Protein AF-A0A417VQ01-F1 (afdb_monomer_lite)

Sequence (268 aa):
MIRCNFIINFGNSILDEICASNNLNSSLMKVTIKNDKKNTLLYKWKLKRKGFLWIETSSANGYWEKDCTKAESKAIQRFCKRKGLKAIVYEKNYSRNDYYRKAFLNHNKGLFDNGRFYICVYCGKIVSRKKVTVDHLIPVDKVLQGKHKEKYRRKLKRQGISNVNQVENLVPACYSCNSKKSNHAGVWVIRGKIGRITWLWIVRWQLRLYIAITILGILVSQSWFQNIIKKLCGYGLHLYTWLGYYIPIWIQEISVKISVLQQHINLG

pLDDT: mean 78.21, std 18.56, range [26.09, 97.5]

Structure (mmCIF, N/CA/C/O backbone):
data_AF-A0A417VQ01-F1
#
_entry.id   AF-A0A417VQ01-F1
#
loop_
_atom_site.group_PDB
_atom_site.id
_atom_site.type_symbol
_atom_site.label_atom_id
_atom_site.label_alt_id
_atom_site.label_comp_id
_atom_site.label_asym_id
_atom_site.label_entity_id
_atom_site.label_seq_id
_atom_site.pdbx_PDB_ins_code
_atom_site.Cartn_x
_atom_site.Cartn_y
_atom_site.Cartn_z
_atom_site.occupancy
_atom_site.B_iso_or_equiv
_atom_site.auth_seq_id
_atom_site.auth_comp_id
_atom_site.auth_asym_id
_atom_site.auth_atom_id
_atom_site.pdbx_PDB_model_num
ATOM 1 N N . MET A 1 1 ? -76.890 -26.229 1.790 1.00 34.03 1 MET A N 1
ATOM 2 C CA . MET A 1 1 ? -75.957 -27.048 0.989 1.00 34.03 1 MET A CA 1
ATOM 3 C C . MET A 1 1 ? -74.678 -26.235 0.795 1.00 34.03 1 MET A C 1
ATOM 5 O O . MET A 1 1 ? -74.751 -25.068 0.449 1.00 34.03 1 MET A O 1
ATOM 9 N N . ILE A 1 2 ? -73.561 -26.842 1.185 1.00 32.72 2 ILE A N 1
ATOM 10 C CA . ILE A 1 2 ? -72.158 -26.394 1.287 1.00 32.72 2 ILE A CA 1
ATOM 11 C C . ILE A 1 2 ? -71.669 -25.411 0.194 1.00 32.72 2 ILE A C 1
ATOM 13 O O . ILE A 1 2 ? -71.812 -25.716 -0.986 1.00 32.72 2 ILE A O 1
ATOM 17 N N . ARG A 1 3 ? -70.942 -24.341 0.582 1.00 26.09 3 ARG A N 1
ATOM 18 C CA . ARG A 1 3 ? -69.529 -24.110 0.178 1.00 26.09 3 ARG A CA 1
ATOM 19 C C . ARG A 1 3 ? -68.839 -22.962 0.937 1.00 26.09 3 ARG A C 1
ATOM 21 O O . ARG A 1 3 ? -69.269 -21.817 0.908 1.00 26.09 3 ARG A O 1
ATOM 28 N N . CYS A 1 4 ? -67.735 -23.331 1.590 1.00 28.59 4 CYS A N 1
ATOM 29 C CA . CYS A 1 4 ? -66.675 -22.475 2.120 1.00 28.59 4 CYS A CA 1
ATOM 30 C C . CYS A 1 4 ? -65.894 -21.776 0.994 1.00 28.59 4 CYS A C 1
ATOM 32 O O . CYS A 1 4 ? -65.750 -22.352 -0.082 1.00 28.59 4 CYS A O 1
ATOM 34 N N . ASN A 1 5 ? -65.255 -20.640 1.299 1.00 28.91 5 ASN A N 1
ATOM 35 C CA . ASN A 1 5 ? -63.797 -20.551 1.172 1.00 28.91 5 ASN A CA 1
ATOM 36 C C . ASN A 1 5 ? -63.195 -19.469 2.081 1.00 28.91 5 ASN A C 1
ATOM 38 O O . ASN A 1 5 ? -63.568 -18.300 2.060 1.00 28.91 5 ASN A O 1
ATOM 42 N N . PHE A 1 6 ? -62.259 -19.948 2.893 1.00 29.70 6 PHE A N 1
ATOM 43 C CA . PHE A 1 6 ? -61.395 -19.267 3.844 1.00 29.70 6 PHE A CA 1
ATOM 44 C C . PHE A 1 6 ? -60.396 -18.354 3.110 1.00 29.70 6 PHE A C 1
ATOM 46 O O . PHE A 1 6 ? -59.659 -18.827 2.248 1.00 29.70 6 PHE A O 1
ATOM 53 N N . ILE A 1 7 ? -60.304 -17.080 3.498 1.00 31.64 7 ILE A N 1
ATOM 54 C CA . ILE A 1 7 ? -59.130 -16.239 3.223 1.00 31.64 7 ILE A CA 1
ATOM 55 C C . ILE A 1 7 ? -58.273 -16.283 4.487 1.00 31.64 7 ILE A C 1
ATOM 57 O O . ILE A 1 7 ? -58.588 -15.641 5.487 1.00 31.64 7 ILE A O 1
ATOM 61 N N . ILE A 1 8 ? -57.216 -17.096 4.469 1.00 34.12 8 ILE A N 1
ATOM 62 C CA . ILE A 1 8 ? -56.231 -17.131 5.550 1.00 34.12 8 ILE A CA 1
ATOM 63 C C . ILE A 1 8 ? -55.197 -16.038 5.270 1.00 34.12 8 ILE A C 1
ATOM 65 O O . ILE A 1 8 ? -54.441 -16.118 4.303 1.00 34.12 8 ILE A O 1
ATOM 69 N N . ASN A 1 9 ? -55.161 -15.022 6.132 1.00 34.34 9 ASN A N 1
ATOM 70 C CA . ASN A 1 9 ? -54.080 -14.042 6.214 1.00 34.34 9 ASN A CA 1
ATOM 71 C C . ASN A 1 9 ? -52.789 -14.738 6.684 1.00 34.34 9 ASN A C 1
ATOM 73 O O . ASN A 1 9 ? -52.549 -14.872 7.881 1.00 34.34 9 ASN A O 1
ATOM 77 N N . PHE A 1 10 ? -51.940 -15.158 5.748 1.00 37.59 10 PHE A N 1
ATOM 78 C CA . PHE A 1 10 ? -50.540 -15.498 6.013 1.00 37.59 10 PHE A CA 1
ATOM 79 C C . PHE A 1 10 ? -49.655 -14.476 5.307 1.00 37.59 10 PHE A C 1
ATOM 81 O O . PHE A 1 10 ? -49.381 -14.600 4.117 1.00 37.59 10 PHE A O 1
ATOM 88 N N . GLY A 1 11 ? -49.223 -13.440 6.026 1.00 39.00 11 GLY A N 1
ATOM 89 C CA . GLY A 1 11 ? -48.401 -12.415 5.388 1.00 39.00 11 GLY A CA 1
ATOM 90 C C . GLY A 1 11 ? -47.893 -11.282 6.264 1.00 39.00 11 GLY A C 1
ATOM 91 O O . GLY A 1 11 ? -47.746 -10.196 5.734 1.00 39.00 11 GLY A O 1
ATOM 92 N N . ASN A 1 12 ? -47.629 -11.492 7.561 1.00 47.78 12 ASN A N 1
ATOM 93 C CA . ASN A 1 12 ? -46.950 -10.474 8.388 1.00 47.78 12 ASN A CA 1
ATOM 94 C C . ASN A 1 12 ? -45.856 -11.013 9.332 1.00 47.78 12 ASN A C 1
ATOM 96 O O . ASN A 1 12 ? -45.122 -10.220 9.903 1.00 47.78 12 ASN A O 1
ATOM 100 N N . SER A 1 13 ? -45.635 -12.328 9.453 1.00 48.69 13 SER A N 1
ATOM 101 C CA . SER A 1 13 ? -44.588 -12.845 10.356 1.00 48.69 13 SER A CA 1
ATOM 102 C C . SER A 1 13 ? -43.160 -12.671 9.819 1.00 48.69 13 SER A C 1
ATOM 104 O O . SER A 1 13 ? -42.242 -12.417 10.590 1.00 48.69 13 SER A O 1
ATOM 106 N N . ILE A 1 14 ? -42.962 -12.748 8.497 1.00 42.97 14 ILE A N 1
ATOM 107 C CA . ILE A 1 14 ? -41.623 -12.688 7.885 1.00 42.97 14 ILE A CA 1
ATOM 108 C C . ILE A 1 14 ? -41.085 -11.251 7.843 1.00 42.97 14 ILE A C 1
ATOM 110 O O . ILE A 1 14 ? -39.895 -11.036 8.049 1.00 42.97 14 ILE A O 1
ATOM 114 N N . LEU A 1 15 ? -41.937 -10.248 7.610 1.00 38.69 15 LEU A N 1
ATOM 115 C CA . LEU A 1 15 ? -41.505 -8.845 7.604 1.00 38.69 15 LEU A CA 1
ATOM 116 C C . LEU A 1 15 ? -41.204 -8.336 9.020 1.00 38.69 15 LEU A C 1
ATOM 118 O O . LEU A 1 15 ? -40.230 -7.602 9.196 1.00 38.69 15 LEU A O 1
ATOM 122 N N . ASP A 1 16 ? -41.943 -8.805 10.028 1.00 40.44 16 ASP A N 1
ATOM 123 C CA . ASP A 1 16 ? -41.662 -8.495 11.431 1.00 40.44 16 ASP A CA 1
ATOM 124 C C . ASP A 1 16 ? -40.404 -9.226 11.941 1.00 40.44 16 ASP A C 1
ATOM 126 O O . ASP A 1 16 ? -39.589 -8.614 12.634 1.00 40.44 16 ASP A O 1
ATOM 130 N N . GLU A 1 17 ? -40.141 -10.471 11.515 1.00 38.91 17 GLU A N 1
ATOM 131 C CA . GLU A 1 17 ? -38.863 -11.160 11.778 1.00 38.91 17 GLU A CA 1
ATOM 132 C C . GLU A 1 17 ? -37.675 -10.521 11.041 1.00 38.91 17 GLU A C 1
ATOM 134 O O . GLU A 1 17 ? -36.580 -10.408 11.603 1.00 38.91 17 GLU A O 1
ATOM 139 N N . ILE A 1 18 ? -37.863 -10.031 9.811 1.00 38.91 18 ILE A N 1
ATOM 140 C CA . ILE A 1 18 ? -36.814 -9.314 9.072 1.00 38.91 18 ILE A CA 1
ATOM 141 C C . ILE A 1 18 ? -36.537 -7.950 9.727 1.00 38.91 18 ILE A C 1
ATOM 143 O O . ILE A 1 18 ? -35.370 -7.587 9.894 1.00 38.91 18 ILE A O 1
ATOM 147 N N . CYS A 1 19 ? -37.555 -7.222 10.196 1.00 35.62 19 CYS A N 1
ATOM 148 C CA . CYS A 1 19 ? -37.371 -5.975 10.947 1.00 35.62 19 CYS A CA 1
ATOM 149 C C . CYS A 1 19 ? -36.751 -6.207 12.337 1.00 35.62 19 CYS A C 1
ATOM 151 O O . CYS A 1 19 ? -35.883 -5.433 12.754 1.00 35.62 19 CYS A O 1
ATOM 153 N N . ALA A 1 20 ? -37.097 -7.300 13.023 1.00 34.44 20 ALA A N 1
ATOM 154 C CA . ALA A 1 20 ? -36.471 -7.698 14.286 1.00 34.44 20 ALA A CA 1
ATOM 155 C C . ALA A 1 20 ? -35.002 -8.135 14.106 1.00 34.44 20 ALA A C 1
ATOM 157 O O . ALA A 1 20 ? -34.138 -7.741 14.894 1.00 34.44 20 ALA A O 1
ATOM 158 N N . SER A 1 21 ? -34.676 -8.861 13.029 1.00 32.53 21 SER A N 1
ATOM 159 C CA . SER A 1 21 ? -33.294 -9.258 12.710 1.00 32.53 21 SER A CA 1
ATOM 160 C C . SER A 1 21 ? -32.415 -8.070 12.289 1.00 32.53 21 SER A C 1
ATOM 162 O O . SER A 1 21 ? -31.219 -8.037 12.593 1.00 32.53 21 SER A O 1
ATOM 164 N N . ASN A 1 22 ? -33.011 -7.037 11.683 1.00 34.75 22 ASN A N 1
ATOM 165 C CA . ASN A 1 22 ? -32.321 -5.796 11.334 1.00 34.75 22 ASN A CA 1
ATOM 166 C C . ASN A 1 22 ? -32.107 -4.860 12.539 1.00 34.75 22 ASN A C 1
ATOM 168 O O . ASN A 1 22 ? -31.154 -4.079 12.526 1.00 34.75 22 ASN A O 1
ATOM 172 N N . ASN A 1 23 ? -32.903 -4.975 13.610 1.00 35.28 23 ASN A N 1
ATOM 173 C CA . ASN A 1 23 ? -32.715 -4.208 14.854 1.00 35.28 23 ASN A CA 1
ATOM 174 C C . ASN A 1 23 ? -31.733 -4.857 15.852 1.00 35.28 23 ASN A C 1
ATOM 176 O O . ASN A 1 23 ? -31.194 -4.177 16.727 1.00 35.28 23 ASN A O 1
ATOM 180 N N . LEU A 1 24 ? -31.413 -6.145 15.688 1.00 37.44 24 LEU A N 1
ATOM 181 C CA . LEU A 1 24 ? -30.354 -6.839 16.440 1.00 37.44 24 LEU A CA 1
ATOM 182 C C . LEU A 1 24 ? -28.931 -6.501 15.953 1.00 37.44 24 LEU A C 1
ATOM 184 O O . LEU A 1 24 ? -27.950 -6.799 16.635 1.00 37.44 24 LEU A O 1
ATOM 188 N N . ASN A 1 25 ? -28.801 -5.755 14.850 1.00 39.12 25 ASN A N 1
ATOM 189 C CA . ASN A 1 25 ? -27.567 -5.074 14.441 1.00 39.12 25 ASN A CA 1
ATOM 190 C C . ASN A 1 25 ? -27.288 -3.803 15.270 1.00 39.12 25 ASN A C 1
ATOM 192 O O . ASN A 1 25 ? -26.729 -2.817 14.779 1.00 39.12 25 ASN A O 1
ATOM 196 N N . SER A 1 26 ? -27.626 -3.817 16.562 1.00 45.78 26 SER A N 1
ATOM 197 C CA . SER A 1 26 ? -27.241 -2.774 17.504 1.00 45.78 26 SER A CA 1
ATOM 198 C C . SER A 1 26 ? -25.712 -2.751 17.645 1.00 45.78 26 SER A C 1
ATOM 200 O O . SER A 1 26 ? -25.144 -3.471 18.459 1.00 45.78 26 SER A O 1
ATOM 202 N N . SER A 1 27 ? -25.035 -1.932 16.831 1.00 55.47 27 SER A N 1
ATOM 203 C CA . SER A 1 27 ? -23.625 -1.504 16.939 1.00 55.47 27 SER A CA 1
ATOM 204 C C . SER A 1 27 ? -22.707 -2.450 17.735 1.00 55.47 27 SER A C 1
ATOM 206 O O . SER A 1 27 ? -22.214 -2.104 18.814 1.00 55.47 27 SER A O 1
ATOM 208 N N . LEU A 1 28 ? -22.501 -3.670 17.225 1.00 75.06 28 LEU A N 1
ATOM 209 C CA . LEU A 1 28 ? -21.595 -4.630 17.851 1.00 75.06 28 LEU A CA 1
ATOM 210 C C . LEU A 1 28 ? -20.196 -4.001 17.870 1.00 75.06 28 LEU A C 1
ATOM 212 O O . LEU A 1 28 ? -19.681 -3.584 16.835 1.00 75.06 28 LEU A O 1
ATOM 216 N N . MET A 1 29 ? -19.607 -3.861 19.050 1.00 82.38 29 MET A N 1
ATOM 217 C CA . MET A 1 29 ? -18.263 -3.334 19.262 1.00 82.38 29 MET A CA 1
ATOM 218 C C . MET A 1 29 ? -17.287 -4.499 19.374 1.00 82.38 29 MET A C 1
ATOM 220 O O . MET A 1 29 ? -17.652 -5.604 19.762 1.00 82.38 29 MET A O 1
ATOM 224 N N . LYS A 1 30 ? -16.022 -4.229 19.101 1.00 85.94 30 LYS A N 1
ATOM 225 C CA . LYS A 1 30 ? -14.906 -5.112 19.390 1.00 85.94 30 LYS A CA 1
ATOM 226 C C . LYS A 1 30 ? -13.935 -4.374 20.302 1.00 85.94 30 LYS A C 1
ATOM 228 O O . LYS A 1 30 ? -13.613 -3.203 20.082 1.00 85.94 30 LYS A O 1
ATOM 233 N N . VAL A 1 31 ? -13.507 -5.047 21.363 1.00 89.25 31 VAL A N 1
ATOM 234 C CA . VAL A 1 31 ? -12.587 -4.500 22.358 1.00 89.25 31 VAL A CA 1
ATOM 235 C C . VAL A 1 31 ? -11.318 -5.323 22.366 1.00 89.25 31 VAL A C 1
ATOM 237 O O . VAL A 1 31 ? -11.367 -6.538 22.536 1.00 89.25 31 VAL A O 1
ATOM 240 N N . THR A 1 32 ? -10.182 -4.640 22.246 1.00 90.00 32 THR A N 1
ATOM 241 C CA . THR A 1 32 ? -8.863 -5.243 22.436 1.00 90.00 32 THR A CA 1
ATOM 242 C C . THR A 1 32 ? -8.188 -4.684 23.677 1.00 90.00 32 THR A C 1
ATOM 244 O O . THR A 1 32 ? -8.234 -3.478 23.923 1.00 90.00 32 THR A O 1
ATOM 247 N N . ILE A 1 33 ? -7.570 -5.552 24.478 1.00 89.62 33 ILE A N 1
ATOM 248 C CA . ILE A 1 33 ? -6.853 -5.175 25.700 1.00 89.62 33 ILE A CA 1
ATOM 249 C C . ILE A 1 33 ? -5.385 -5.564 25.554 1.00 89.62 33 ILE A C 1
ATOM 251 O O . ILE A 1 33 ? -5.059 -6.708 25.232 1.00 89.62 33 ILE A O 1
ATOM 255 N N . LYS A 1 34 ? -4.506 -4.595 25.809 1.00 86.06 34 LYS A N 1
ATOM 256 C CA . LYS A 1 34 ? -3.049 -4.732 25.741 1.00 86.06 34 LYS A CA 1
ATOM 257 C C . LYS A 1 34 ? -2.399 -4.308 27.054 1.00 86.06 34 LYS A C 1
ATOM 259 O O . LYS A 1 34 ? -3.018 -3.628 27.878 1.00 86.06 34 LYS A O 1
ATOM 264 N N . ASN A 1 35 ? -1.140 -4.710 27.216 1.00 82.00 35 ASN A N 1
ATOM 265 C CA . ASN A 1 35 ? -0.292 -4.251 28.311 1.00 82.00 35 ASN A CA 1
ATOM 266 C C . ASN A 1 35 ? -0.165 -2.719 28.268 1.00 82.00 35 ASN A C 1
ATOM 268 O O . ASN A 1 35 ? -0.084 -2.125 27.190 1.00 82.00 35 ASN A O 1
ATOM 272 N N . ASP A 1 36 ? -0.181 -2.103 29.446 1.00 77.56 36 ASP A N 1
ATOM 273 C CA . ASP A 1 36 ? 0.054 -0.669 29.650 1.00 77.56 36 ASP A CA 1
ATOM 274 C C . ASP A 1 36 ? 0.897 -0.502 30.920 1.00 77.56 36 ASP A C 1
ATOM 276 O O . ASP A 1 36 ? 1.952 -1.123 31.020 1.00 77.56 36 ASP A O 1
ATOM 280 N N . LYS A 1 37 ? 0.419 0.225 31.939 1.00 65.88 37 LYS A N 1
ATOM 281 C CA . LYS A 1 37 ? 1.086 0.309 33.252 1.00 65.88 37 LYS A CA 1
ATOM 282 C C . LYS A 1 37 ? 1.160 -1.035 33.988 1.00 65.88 37 LYS A C 1
ATOM 284 O O . LYS A 1 37 ? 1.980 -1.202 34.887 1.00 65.88 37 LYS A O 1
ATOM 289 N N . LYS A 1 38 ? 0.275 -1.983 33.659 1.00 75.50 38 LYS A N 1
ATOM 290 C CA . LYS A 1 38 ? 0.248 -3.343 34.218 1.00 75.50 38 LYS A CA 1
ATOM 291 C C . LYS A 1 38 ? 0.190 -4.396 33.106 1.00 75.50 38 LYS A C 1
ATOM 293 O O . LYS A 1 38 ? -0.358 -4.155 32.027 1.00 75.50 38 LYS A O 1
ATOM 298 N N . ASN A 1 39 ? 0.736 -5.581 33.393 1.00 81.06 39 ASN A N 1
ATOM 299 C CA . ASN A 1 39 ? 0.706 -6.732 32.490 1.00 81.06 39 ASN A CA 1
ATOM 300 C C . ASN A 1 39 ? -0.686 -7.394 32.502 1.00 81.06 39 ASN A C 1
ATOM 302 O O . ASN A 1 39 ? -1.231 -7.707 33.562 1.00 81.06 39 ASN A O 1
ATOM 306 N N . THR A 1 40 ? -1.260 -7.627 31.320 1.00 82.81 40 THR A N 1
ATOM 307 C CA . THR A 1 40 ? -2.569 -8.277 31.141 1.00 82.81 40 THR A CA 1
ATOM 308 C C . THR A 1 40 ? -2.599 -9.724 31.634 1.00 82.81 40 THR A C 1
ATOM 310 O O . THR A 1 40 ? -3.669 -10.199 32.019 1.00 82.81 40 THR A O 1
ATOM 313 N N . LEU A 1 41 ? -1.448 -10.406 31.704 1.00 81.75 41 LEU A N 1
ATOM 314 C CA . LEU A 1 41 ? -1.329 -11.770 32.228 1.00 81.75 41 LEU A CA 1
ATOM 315 C C . LEU A 1 41 ? -1.763 -11.876 33.696 1.00 81.75 41 LEU A C 1
ATOM 317 O O . LEU A 1 41 ? -2.380 -12.873 34.066 1.00 81.75 41 LEU A O 1
ATOM 321 N N . LEU A 1 42 ? -1.573 -10.818 34.498 1.00 85.12 42 LEU A N 1
ATOM 322 C CA . LEU A 1 42 ? -2.068 -10.747 35.884 1.00 85.12 42 LEU A CA 1
ATOM 323 C C . LEU A 1 42 ? -3.596 -10.886 35.969 1.00 85.12 42 LEU A C 1
ATOM 325 O O . LEU A 1 42 ? -4.143 -11.299 36.987 1.00 85.12 42 LEU A O 1
ATOM 329 N N . TYR A 1 43 ? -4.301 -10.543 34.889 1.00 87.56 43 TYR A N 1
ATOM 330 C CA . TYR A 1 43 ? -5.756 -10.592 34.805 1.00 87.56 43 TYR A CA 1
ATOM 331 C C . TYR A 1 43 ? -6.260 -11.705 33.876 1.00 87.56 43 TYR A C 1
ATOM 333 O O . TYR A 1 43 ? -7.459 -11.744 33.601 1.00 87.56 43 TYR A O 1
ATOM 341 N N . LYS A 1 44 ? -5.393 -12.635 33.439 1.00 88.06 44 LYS A N 1
ATOM 342 C CA . LYS A 1 44 ? -5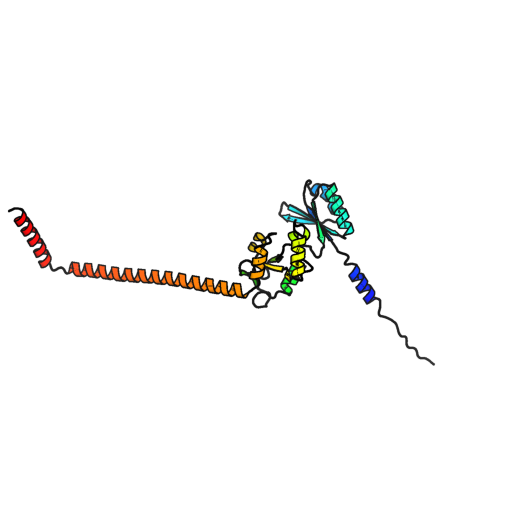.695 -13.722 32.484 1.00 88.06 44 LYS A CA 1
ATOM 343 C C . LYS A 1 44 ? -7.002 -14.449 32.804 1.00 88.06 44 LYS A C 1
ATOM 345 O O . LYS A 1 44 ? -7.906 -14.498 31.973 1.00 88.06 44 LYS A O 1
ATOM 350 N N . TRP A 1 45 ? -7.143 -14.955 34.028 1.00 89.56 45 TRP A N 1
ATOM 351 C CA . TRP A 1 45 ? -8.339 -15.691 34.456 1.00 89.56 45 TRP A CA 1
ATOM 352 C C . TRP A 1 45 ? -9.602 -14.829 34.464 1.00 89.56 45 TRP A C 1
ATOM 354 O O . TRP A 1 45 ? -10.679 -15.280 34.076 1.00 89.56 45 TRP A O 1
ATOM 364 N N . LYS A 1 46 ? -9.472 -13.558 34.853 1.00 90.62 46 LYS A N 1
ATOM 365 C CA . LYS A 1 46 ? -10.590 -12.611 34.894 1.00 90.62 46 LYS A CA 1
ATOM 366 C C . LYS A 1 46 ? -11.033 -12.191 33.494 1.00 90.62 46 LYS A C 1
ATOM 368 O O . LYS A 1 46 ? -12.224 -11.999 33.275 1.00 90.62 46 LYS A O 1
ATOM 373 N N . LEU A 1 47 ? -10.091 -12.061 32.562 1.00 91.00 47 LEU A N 1
ATOM 374 C CA . LEU A 1 47 ? -10.353 -11.759 31.158 1.00 91.00 47 LEU A CA 1
ATOM 375 C C . LEU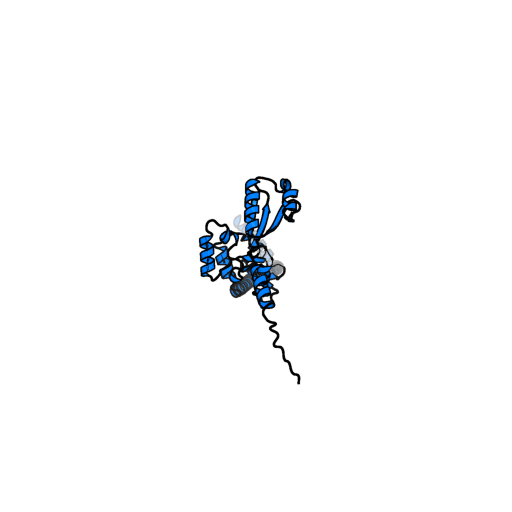 A 1 47 ? -11.018 -12.951 30.461 1.00 91.00 47 LEU A C 1
ATOM 377 O O . LEU A 1 47 ? -12.073 -12.766 29.857 1.00 91.00 47 LEU A O 1
ATOM 381 N N . LYS A 1 48 ? -10.512 -14.176 30.659 1.00 90.12 48 LYS A N 1
ATOM 382 C CA . LYS A 1 48 ? -11.161 -15.403 30.162 1.00 90.12 48 LYS A CA 1
ATOM 383 C C . LYS A 1 48 ? -12.596 -15.548 30.670 1.00 90.12 48 LYS A C 1
ATOM 385 O O . LYS A 1 48 ? -13.507 -15.731 29.874 1.00 90.12 48 LYS A O 1
ATOM 390 N N . ARG A 1 49 ? -12.830 -15.364 31.977 1.00 90.19 49 ARG A N 1
ATOM 391 C CA . ARG A 1 49 ? -14.183 -15.426 32.569 1.00 90.19 49 ARG A CA 1
ATOM 392 C C . ARG A 1 49 ? -15.126 -14.348 32.029 1.00 90.19 49 ARG A C 1
ATOM 394 O O . ARG A 1 49 ? -16.335 -14.524 32.026 1.00 90.19 49 ARG A O 1
ATOM 401 N N . LYS A 1 50 ? -14.579 -13.221 31.567 1.00 88.56 50 LYS A N 1
ATOM 402 C CA . LYS A 1 50 ? -15.332 -12.156 30.893 1.00 88.56 50 LYS A CA 1
ATOM 403 C C . LYS A 1 50 ? -15.556 -12.420 29.401 1.00 88.56 50 LYS A C 1
ATOM 405 O O . LYS A 1 50 ? -16.150 -11.567 28.745 1.00 88.56 50 LYS A O 1
ATOM 410 N N . GLY A 1 51 ? -15.114 -13.562 28.876 1.00 90.00 51 GLY A N 1
ATOM 411 C CA . GLY A 1 51 ? -15.289 -13.964 27.481 1.00 90.00 51 GLY A CA 1
ATOM 412 C C . GLY A 1 51 ? -14.248 -13.384 26.524 1.00 90.00 51 GLY A C 1
ATOM 413 O O . GLY A 1 51 ? -14.531 -13.266 25.338 1.00 90.00 51 GLY A O 1
ATOM 414 N N . PHE A 1 52 ? -13.077 -12.964 27.016 1.00 91.69 52 PHE A N 1
ATOM 415 C CA . PHE A 1 52 ? -11.980 -12.547 26.140 1.00 91.69 52 PHE A CA 1
ATOM 416 C C . PHE A 1 52 ? -11.176 -13.746 25.644 1.00 91.69 52 PHE A C 1
ATOM 418 O O . PHE A 1 52 ? -10.802 -14.625 26.425 1.00 91.69 52 PHE A O 1
ATOM 425 N N . LEU A 1 53 ? -10.833 -13.707 24.361 1.00 90.69 53 LEU A N 1
ATOM 426 C CA . LEU A 1 53 ? -9.937 -14.645 23.699 1.00 90.69 53 LEU A CA 1
ATOM 427 C C . LEU A 1 53 ? -8.528 -14.054 23.628 1.00 90.69 53 LEU A C 1
ATOM 429 O O . LEU A 1 53 ? -8.366 -12.846 23.463 1.00 90.69 53 LEU A O 1
ATOM 433 N N . TRP A 1 54 ? -7.509 -14.896 23.773 1.00 89.25 54 TRP A N 1
ATOM 434 C CA . TRP A 1 54 ? -6.115 -14.491 23.593 1.00 89.25 54 TRP A CA 1
ATOM 435 C C . TRP A 1 54 ? -5.720 -14.655 22.127 1.00 89.25 54 TRP A C 1
ATOM 437 O O . TRP A 1 54 ? -5.902 -15.732 21.566 1.00 89.25 54 TRP A O 1
ATOM 447 N N . ILE A 1 55 ? -5.184 -13.594 21.527 1.00 85.31 55 ILE A N 1
ATOM 448 C CA . ILE A 1 55 ? -4.710 -13.565 20.144 1.00 85.31 55 ILE A CA 1
ATOM 449 C C . ILE A 1 55 ? -3.200 -13.345 20.152 1.00 85.31 55 ILE A C 1
ATOM 451 O O . ILE A 1 55 ? -2.712 -12.292 20.578 1.00 85.31 55 ILE A O 1
ATOM 455 N N . GLU A 1 56 ? -2.459 -14.335 19.668 1.00 81.31 56 GLU A N 1
ATOM 456 C CA . GLU A 1 56 ? -1.005 -14.270 19.537 1.00 81.31 56 GLU A CA 1
ATOM 457 C C . GLU A 1 56 ? -0.605 -13.444 18.310 1.00 81.31 56 GLU A C 1
ATOM 459 O O . GLU A 1 56 ? -1.213 -13.523 17.244 1.00 81.31 56 GLU A O 1
ATOM 464 N N . THR A 1 57 ? 0.419 -12.609 18.474 1.00 73.88 57 THR A N 1
ATOM 465 C CA . THR A 1 57 ? 0.985 -11.770 17.401 1.00 73.88 57 THR A CA 1
ATOM 466 C C . THR A 1 57 ? 2.429 -12.130 17.067 1.00 73.88 57 THR A C 1
ATOM 468 O O . THR A 1 57 ? 2.869 -11.884 15.948 1.00 73.88 57 THR A O 1
ATOM 471 N N . SER A 1 58 ? 3.157 -12.713 18.020 1.00 69.81 58 SER A N 1
ATOM 472 C CA . SER A 1 58 ? 4.471 -13.342 17.859 1.00 69.81 58 SER A CA 1
ATOM 473 C C . SER A 1 58 ? 4.725 -14.284 19.045 1.00 69.81 58 SER A C 1
ATOM 475 O O . SER A 1 58 ? 3.949 -14.273 20.000 1.00 69.81 58 SER A O 1
ATOM 477 N N . SER A 1 59 ? 5.832 -15.037 19.027 1.00 56.53 59 SER A N 1
ATOM 478 C CA . SER A 1 59 ? 6.224 -15.978 20.097 1.00 56.53 59 SER A CA 1
ATOM 479 C C . SER A 1 59 ? 6.252 -15.376 21.510 1.00 56.53 59 SER A C 1
ATOM 481 O O . SER A 1 59 ? 6.120 -16.107 22.484 1.00 56.53 59 SER A O 1
ATOM 483 N N . ALA A 1 60 ? 6.392 -14.050 21.633 1.00 57.78 60 ALA A N 1
ATOM 484 C CA . ALA A 1 60 ? 6.477 -13.347 22.913 1.00 57.78 60 ALA A CA 1
ATOM 485 C C . ALA A 1 60 ? 5.358 -12.314 23.155 1.00 57.78 60 ALA A C 1
ATOM 487 O O . ALA A 1 60 ? 5.331 -11.693 24.215 1.00 57.78 60 ALA A O 1
ATOM 488 N N . ASN A 1 61 ? 4.442 -12.089 22.201 1.00 73.44 61 ASN A N 1
ATOM 489 C CA . ASN A 1 61 ? 3.466 -10.996 22.286 1.00 73.44 61 ASN A CA 1
ATOM 490 C C . ASN A 1 61 ? 2.065 -11.409 21.834 1.00 73.44 61 ASN A C 1
ATOM 492 O O . ASN A 1 61 ? 1.884 -12.058 20.805 1.00 73.44 61 ASN A O 1
ATOM 496 N N . GLY A 1 62 ? 1.050 -10.898 22.528 1.00 82.25 62 GLY A N 1
ATOM 497 C CA . GLY A 1 62 ? -0.350 -11.057 22.148 1.00 82.25 62 GLY A CA 1
ATOM 498 C C . GLY A 1 62 ? -1.249 -10.000 22.780 1.00 82.25 62 GLY A C 1
ATOM 499 O O . GLY A 1 62 ? -0.790 -9.078 23.460 1.00 82.25 62 GLY A O 1
ATOM 500 N N . TYR A 1 63 ? -2.545 -10.106 22.515 1.00 88.62 63 TYR A N 1
ATOM 501 C CA . TYR A 1 63 ? -3.565 -9.231 23.083 1.00 88.62 63 TYR A CA 1
ATOM 502 C C . TYR A 1 63 ? -4.868 -9.990 23.319 1.00 88.62 63 TYR A C 1
ATOM 504 O O . TYR A 1 63 ? -5.104 -11.048 22.745 1.00 88.62 63 TYR A O 1
ATOM 512 N N . TRP A 1 64 ? -5.727 -9.439 24.173 1.00 91.06 64 TRP A N 1
ATOM 513 C CA . TRP A 1 64 ? -7.043 -10.010 24.451 1.00 91.06 64 TRP A CA 1
ATOM 514 C C . TRP A 1 64 ? -8.097 -9.360 23.565 1.00 91.06 64 TRP A C 1
ATOM 516 O O . TRP A 1 64 ? -8.097 -8.136 23.461 1.00 91.06 64 TRP A O 1
ATOM 526 N N . GLU A 1 65 ? -9.006 -10.133 22.979 1.00 90.12 65 GLU A N 1
ATOM 527 C CA . GLU A 1 65 ? -10.080 -9.644 22.108 1.00 90.12 65 GLU A CA 1
ATOM 528 C C . GLU A 1 65 ? -11.455 -10.179 22.539 1.00 90.12 65 GLU A C 1
ATOM 530 O O . GLU A 1 65 ? -11.575 -11.327 22.967 1.00 90.12 65 GLU A O 1
ATOM 535 N N . LYS A 1 66 ? -12.492 -9.337 22.438 1.00 89.56 66 LYS A N 1
ATOM 536 C CA . LYS A 1 66 ? -13.897 -9.716 22.634 1.00 89.56 66 LYS A CA 1
ATOM 537 C C . LYS A 1 66 ? -14.829 -8.856 21.776 1.00 89.56 66 LYS A C 1
ATOM 539 O O . LYS A 1 66 ? -14.670 -7.634 21.738 1.00 89.56 66 LYS A O 1
ATOM 544 N N . ASP A 1 67 ? -15.838 -9.485 21.178 1.00 86.88 67 ASP A N 1
ATOM 545 C CA . ASP A 1 67 ? -17.005 -8.800 20.615 1.00 86.88 67 ASP A CA 1
ATOM 546 C C . ASP A 1 67 ? -18.046 -8.544 21.718 1.00 86.88 67 ASP A C 1
ATOM 548 O O . ASP A 1 67 ? -18.327 -9.418 22.539 1.00 86.88 67 ASP A O 1
ATOM 552 N N . CYS A 1 68 ? -18.598 -7.334 21.774 1.00 84.50 68 CYS A N 1
ATOM 553 C CA . CYS A 1 68 ? -19.495 -6.909 22.844 1.00 84.50 68 CYS A CA 1
ATOM 554 C C . CYS A 1 68 ? -20.437 -5.785 22.402 1.00 84.50 68 CYS A C 1
ATOM 556 O O . CYS A 1 68 ? -20.165 -5.068 21.443 1.00 84.50 68 CYS A O 1
ATOM 558 N N . THR A 1 69 ? -21.511 -5.535 23.144 1.00 87.25 69 THR A N 1
ATOM 559 C CA . THR A 1 69 ? -22.385 -4.381 22.871 1.00 87.25 69 THR A CA 1
ATOM 560 C C . THR A 1 69 ? -21.701 -3.050 23.218 1.00 87.25 69 THR A C 1
ATOM 562 O O . THR A 1 69 ? -20.704 -2.993 23.948 1.00 87.25 69 THR A O 1
ATOM 565 N N . LYS A 1 70 ? -22.257 -1.926 22.748 1.00 82.75 70 LYS A N 1
ATOM 566 C CA . LYS A 1 70 ? -21.783 -0.577 23.114 1.00 82.75 70 LYS A CA 1
ATOM 567 C C . LYS A 1 70 ? -21.794 -0.334 24.625 1.00 82.75 70 LYS A C 1
ATOM 569 O O . LYS A 1 70 ? -20.832 0.231 25.153 1.00 82.75 70 LYS A O 1
ATOM 574 N N . ALA A 1 71 ? -22.836 -0.777 25.327 1.00 85.25 71 ALA A N 1
ATOM 575 C CA . ALA A 1 71 ? -22.923 -0.666 26.782 1.00 85.25 71 ALA A CA 1
ATOM 576 C C . ALA A 1 71 ? -21.814 -1.472 27.478 1.00 85.25 71 ALA A C 1
ATOM 578 O O . ALA A 1 71 ? -21.091 -0.939 28.326 1.00 85.25 71 ALA A O 1
ATOM 579 N N . GLU A 1 72 ? -21.607 -2.717 27.050 1.00 88.19 72 GLU A N 1
ATOM 580 C CA . GLU A 1 72 ? -20.567 -3.585 27.596 1.00 88.19 72 GLU A CA 1
ATOM 581 C C . GLU A 1 72 ? -19.156 -3.032 27.325 1.00 88.19 72 GLU A C 1
ATOM 583 O O . GLU A 1 72 ? -18.312 -2.998 28.225 1.00 88.19 72 GLU A O 1
ATOM 588 N N . SER A 1 73 ? -18.915 -2.473 26.135 1.00 89.19 73 SER A N 1
ATOM 589 C CA . SER A 1 73 ? -17.636 -1.841 25.790 1.00 89.19 73 SER A CA 1
ATOM 590 C C . SER A 1 73 ? -17.257 -0.694 26.739 1.00 89.19 73 SER A C 1
ATOM 592 O O . SER A 1 73 ? -16.085 -0.531 27.092 1.00 89.19 73 SER A O 1
ATOM 594 N N . LYS A 1 74 ? -18.238 0.091 27.210 1.00 90.88 74 LYS A N 1
ATOM 595 C CA . LYS A 1 74 ? -18.017 1.165 28.191 1.00 90.88 74 LYS A CA 1
ATOM 596 C C . LYS A 1 74 ? -17.657 0.580 29.556 1.00 90.88 74 LYS A C 1
ATOM 598 O O . LYS A 1 74 ? -16.757 1.089 30.225 1.00 90.88 74 LYS A O 1
ATOM 603 N N . ALA A 1 75 ? -18.320 -0.503 29.965 1.00 91.12 75 ALA A N 1
ATOM 604 C CA . ALA A 1 75 ? -18.013 -1.198 31.214 1.00 91.12 75 ALA A CA 1
ATOM 605 C C . ALA A 1 75 ? -16.590 -1.787 31.205 1.00 91.12 75 ALA A C 1
ATOM 607 O O . ALA A 1 75 ? -15.845 -1.626 32.178 1.00 91.12 75 ALA A O 1
ATOM 608 N N . ILE A 1 76 ? -16.177 -2.389 30.085 1.00 91.88 76 ILE A N 1
ATOM 609 C CA . ILE A 1 76 ? -14.823 -2.918 29.885 1.00 91.88 76 ILE A CA 1
ATOM 610 C C . ILE A 1 76 ? -13.777 -1.798 29.947 1.00 91.88 76 ILE A C 1
ATOM 612 O O . ILE A 1 76 ? -12.766 -1.948 30.634 1.00 91.88 76 ILE A O 1
ATOM 616 N N . GLN A 1 77 ? -14.016 -0.655 29.298 1.00 91.69 77 GLN A N 1
ATOM 617 C CA . GLN A 1 77 ? -13.100 0.492 29.361 1.00 91.69 77 GLN A CA 1
ATOM 618 C C . GLN A 1 77 ? -12.906 0.995 30.795 1.00 91.69 77 GLN A C 1
ATOM 620 O O . GLN A 1 77 ? -11.774 1.216 31.227 1.00 91.69 77 GLN A O 1
ATOM 625 N N . ARG A 1 78 ? -13.992 1.109 31.574 1.00 92.88 78 ARG A N 1
ATOM 626 C CA . ARG A 1 78 ? -13.911 1.480 32.998 1.00 92.88 78 ARG A CA 1
ATOM 627 C C . ARG A 1 78 ? -13.130 0.452 33.814 1.00 92.88 78 ARG A C 1
ATOM 629 O O . ARG A 1 78 ? -12.385 0.826 34.716 1.00 92.88 78 ARG A O 1
ATOM 636 N N . PHE A 1 79 ? -13.301 -0.839 33.529 1.00 91.50 79 PHE A N 1
ATOM 637 C CA . PHE A 1 79 ? -12.515 -1.902 34.158 1.00 91.50 79 PHE A CA 1
ATOM 638 C C . PHE A 1 79 ? -11.022 -1.758 33.846 1.00 91.50 79 PHE A C 1
ATOM 640 O O . PHE A 1 79 ? -10.213 -1.761 34.772 1.00 91.50 79 PHE A O 1
ATOM 647 N N . CYS A 1 80 ? -10.667 -1.564 32.576 1.00 89.75 80 CYS A N 1
ATOM 648 C CA . CYS A 1 80 ? -9.277 -1.442 32.146 1.00 89.75 80 CYS A CA 1
ATOM 649 C C . CYS A 1 80 ? -8.606 -0.201 32.745 1.00 89.75 80 CYS A C 1
ATOM 651 O O . CYS A 1 80 ? -7.525 -0.321 33.315 1.00 89.75 80 CYS A O 1
ATOM 653 N N . LYS A 1 81 ? -9.293 0.952 32.755 1.00 89.50 81 LYS A N 1
ATOM 654 C CA . LYS A 1 81 ? -8.798 2.185 33.391 1.00 89.50 81 LYS A CA 1
ATOM 655 C C . LYS A 1 81 ? -8.485 1.981 34.878 1.00 89.50 81 LYS A C 1
ATOM 657 O O . LYS A 1 81 ? -7.400 2.338 35.321 1.00 89.50 81 LYS A O 1
ATOM 662 N N . ARG A 1 82 ? -9.392 1.351 35.639 1.00 88.88 82 ARG A N 1
ATOM 663 C CA . ARG A 1 82 ? -9.186 1.055 37.075 1.00 88.88 82 ARG A CA 1
ATOM 664 C C . ARG A 1 82 ? -8.039 0.083 37.344 1.00 88.88 82 ARG A C 1
ATOM 666 O O . ARG A 1 82 ? -7.517 0.057 38.450 1.00 88.88 82 ARG A O 1
ATOM 673 N N . LYS A 1 83 ? -7.696 -0.762 36.372 1.00 86.19 83 LYS A N 1
ATOM 674 C CA . LYS A 1 83 ? -6.638 -1.773 36.494 1.00 86.19 83 LYS A CA 1
ATOM 675 C C . LYS A 1 83 ? -5.339 -1.387 35.782 1.00 86.19 83 LYS A C 1
ATOM 677 O O . LYS A 1 83 ? -4.415 -2.191 35.764 1.00 86.19 83 LYS A O 1
ATOM 682 N N . GLY A 1 84 ? -5.251 -0.174 35.228 1.00 84.81 84 GLY A N 1
ATOM 683 C CA . GLY A 1 84 ? -4.064 0.290 34.505 1.00 84.81 84 GLY A CA 1
ATOM 684 C C . GLY A 1 84 ? -3.768 -0.521 33.240 1.00 84.81 84 GLY A C 1
ATOM 685 O O . GLY A 1 84 ? -2.604 -0.759 32.931 1.00 84.81 84 GLY A O 1
ATOM 686 N N . LEU A 1 85 ? -4.816 -0.990 32.553 1.00 88.19 85 LEU A N 1
ATOM 687 C CA . LEU A 1 85 ? -4.741 -1.704 31.277 1.00 88.19 85 LEU A CA 1
ATOM 688 C C . LEU A 1 85 ? -5.190 -0.791 30.133 1.00 88.19 85 LEU A C 1
ATOM 690 O O . LEU A 1 85 ? -6.110 0.017 30.298 1.00 88.19 85 LEU A O 1
ATOM 694 N N . LYS A 1 86 ? -4.622 -0.985 28.941 1.00 88.44 86 LYS A N 1
ATOM 695 C CA . LYS A 1 86 ? -5.020 -0.244 27.740 1.00 88.44 86 LYS A CA 1
ATOM 696 C C . LYS A 1 86 ? -6.095 -1.004 26.980 1.00 88.44 86 LYS A C 1
ATOM 698 O O . LYS A 1 86 ? -5.827 -2.066 26.423 1.00 88.44 86 LYS A O 1
ATOM 703 N N . ALA A 1 87 ? -7.297 -0.434 26.935 1.00 89.19 87 ALA A N 1
ATOM 704 C CA . ALA A 1 87 ? -8.400 -0.914 26.109 1.00 89.19 87 ALA A CA 1
ATOM 705 C C . ALA A 1 87 ? -8.538 -0.057 24.848 1.00 89.19 87 ALA A C 1
ATOM 707 O O . ALA A 1 87 ? -8.600 1.169 24.930 1.00 89.19 87 ALA A O 1
ATOM 708 N N . ILE A 1 88 ? -8.628 -0.705 23.693 1.00 84.31 88 ILE A N 1
ATOM 709 C CA . ILE A 1 88 ? -8.933 -0.079 22.409 1.00 84.31 88 ILE A CA 1
ATOM 710 C C . ILE A 1 88 ? -10.290 -0.618 21.972 1.00 84.31 88 ILE A C 1
ATOM 712 O O . ILE A 1 88 ? -10.467 -1.828 21.842 1.00 84.31 88 ILE A O 1
ATOM 716 N N . VAL A 1 89 ? -11.247 0.283 21.768 1.00 83.81 89 VAL A N 1
ATOM 717 C CA . VAL A 1 89 ? -12.619 -0.057 21.385 1.00 83.81 89 VAL A CA 1
ATOM 718 C C . VAL A 1 89 ? -12.899 0.495 20.001 1.00 83.81 89 VAL A C 1
ATOM 720 O O . VAL A 1 89 ? -12.629 1.664 19.727 1.00 83.81 89 VAL A O 1
ATOM 723 N N . TYR A 1 90 ? -13.458 -0.342 19.143 1.00 74.12 90 TYR A N 1
ATOM 724 C CA . TYR A 1 90 ? -13.899 0.032 17.810 1.00 74.12 90 TYR A CA 1
ATOM 725 C C . TYR A 1 90 ? -15.206 -0.686 17.500 1.00 74.12 90 TYR A C 1
ATOM 727 O O . TYR A 1 90 ? -15.486 -1.754 18.029 1.00 74.12 90 TYR A O 1
ATOM 735 N N . GLU A 1 91 ? -16.039 -0.090 16.662 1.00 69.12 91 GLU A N 1
ATOM 736 C CA . GLU A 1 91 ? -17.206 -0.777 16.110 1.00 69.12 91 GLU A CA 1
ATOM 737 C C . GLU A 1 91 ? -16.729 -1.998 15.296 1.00 69.12 91 GLU A C 1
ATOM 739 O O . GLU A 1 91 ? -15.698 -1.932 14.627 1.00 69.12 91 GLU A O 1
ATOM 744 N N . LYS A 1 92 ? -17.434 -3.133 15.338 1.00 61.72 92 LYS A N 1
ATOM 745 C CA . LYS A 1 92 ? -17.043 -4.372 14.638 1.00 61.72 92 LYS A CA 1
ATOM 746 C C . LYS A 1 92 ? -16.966 -4.163 13.126 1.00 61.72 92 LYS A C 1
ATOM 748 O O . LYS A 1 92 ? -16.062 -4.695 12.485 1.00 61.72 92 LYS A O 1
ATOM 753 N N . ASN A 1 93 ? -17.802 -3.281 12.583 1.00 54.09 93 ASN A N 1
ATOM 754 C CA . ASN A 1 93 ? -17.744 -2.831 11.184 1.00 54.09 93 ASN A CA 1
ATOM 755 C C . ASN A 1 93 ? -16.468 -2.021 10.859 1.00 54.09 93 ASN A C 1
ATOM 757 O O . ASN A 1 93 ? -16.153 -1.775 9.696 1.00 54.09 93 ASN A O 1
ATOM 761 N N . TYR A 1 94 ? -15.728 -1.614 11.891 1.00 49.81 94 TYR A N 1
ATOM 762 C CA . TYR A 1 94 ? -14.441 -0.922 11.845 1.00 49.81 94 TYR A CA 1
ATOM 763 C C . TYR A 1 94 ? -13.293 -1.770 12.403 1.00 49.81 94 TYR A C 1
ATOM 765 O O . TYR A 1 94 ? -12.159 -1.295 12.490 1.00 49.81 94 TYR A O 1
ATOM 773 N N . SER A 1 95 ? -13.561 -3.033 12.754 1.00 42.22 95 SER A N 1
ATOM 774 C CA . SER A 1 95 ? -12.505 -4.000 13.019 1.00 42.22 95 SER A CA 1
ATOM 775 C C . SER A 1 95 ? -11.676 -4.227 11.761 1.00 42.22 95 SER A C 1
ATOM 777 O O . SER A 1 95 ? -12.178 -4.085 10.646 1.00 42.22 95 SER A O 1
ATOM 779 N N . ARG A 1 96 ? -10.393 -4.564 11.939 1.00 46.09 96 ARG A N 1
ATOM 780 C CA . ARG A 1 96 ? -9.457 -4.979 10.882 1.00 46.09 96 ARG A CA 1
ATOM 781 C C . ARG A 1 96 ? -9.904 -6.336 10.296 1.00 46.09 96 ARG A C 1
ATOM 783 O O . ARG A 1 96 ? -9.193 -7.322 10.404 1.00 46.09 96 ARG A O 1
ATOM 790 N N . ASN A 1 97 ? -11.121 -6.392 9.766 1.00 50.19 97 ASN A N 1
ATOM 791 C CA . ASN A 1 97 ? -11.770 -7.560 9.194 1.00 50.19 97 ASN A CA 1
ATOM 792 C C . ASN A 1 97 ? -11.732 -7.445 7.674 1.00 50.19 97 ASN A C 1
ATOM 794 O O . ASN A 1 97 ? -11.935 -6.364 7.118 1.00 50.19 97 ASN A O 1
ATOM 798 N N . ASP A 1 98 ? -11.547 -8.581 7.012 1.00 56.84 98 ASP A N 1
ATOM 799 C CA . ASP A 1 98 ? -11.467 -8.742 5.558 1.00 56.84 98 ASP A CA 1
ATOM 800 C C . ASP A 1 98 ? -12.649 -8.166 4.766 1.00 56.84 98 ASP A C 1
ATOM 802 O O . ASP A 1 98 ? -12.592 -8.131 3.542 1.00 56.84 98 ASP A O 1
ATOM 806 N N . TYR A 1 99 ? -13.708 -7.680 5.416 1.00 68.88 99 TYR A N 1
ATOM 807 C CA . TYR A 1 99 ? -14.878 -7.117 4.752 1.00 68.88 99 TYR A CA 1
ATOM 808 C C . TYR A 1 99 ? -14.535 -5.926 3.850 1.00 68.88 99 TYR A C 1
ATOM 810 O O . TYR A 1 99 ? -14.866 -5.948 2.668 1.00 68.88 99 TYR A O 1
ATOM 818 N N . TYR A 1 100 ? -13.813 -4.919 4.357 1.00 75.06 100 TYR A N 1
ATOM 819 C CA . TYR A 1 100 ? -13.457 -3.745 3.547 1.00 75.06 100 TYR A CA 1
ATOM 820 C C . TYR A 1 100 ? -12.488 -4.122 2.417 1.00 75.06 100 TYR A C 1
ATOM 822 O O . TYR A 1 100 ? -12.586 -3.613 1.302 1.00 75.06 100 TYR A O 1
ATOM 830 N N . ARG A 1 101 ? -11.580 -5.071 2.684 1.00 82.94 101 ARG A N 1
ATOM 831 C CA . ARG A 1 101 ? -10.656 -5.622 1.690 1.00 82.94 101 ARG A CA 1
ATOM 832 C C . ARG A 1 101 ? -11.420 -6.364 0.596 1.00 82.94 101 ARG A C 1
ATOM 834 O O . ARG A 1 101 ? -11.159 -6.131 -0.577 1.00 82.94 101 ARG A O 1
ATOM 841 N N . LYS A 1 102 ? -12.360 -7.234 0.963 1.00 82.06 102 LYS A N 1
ATOM 842 C CA . LYS A 1 102 ? -13.202 -8.003 0.041 1.00 82.06 102 LYS A CA 1
ATOM 843 C C . LYS A 1 102 ? -14.093 -7.073 -0.778 1.00 82.06 102 LYS A C 1
ATOM 845 O O . LYS A 1 102 ? -14.112 -7.200 -1.995 1.00 82.06 102 LYS A O 1
ATOM 850 N N . ALA A 1 103 ? -14.742 -6.096 -0.142 1.00 84.94 103 ALA A N 1
ATOM 851 C CA . ALA A 1 103 ? -15.541 -5.075 -0.816 1.00 84.94 103 ALA A CA 1
ATOM 852 C C . ALA A 1 103 ? -14.703 -4.295 -1.838 1.00 84.94 103 ALA A C 1
ATOM 854 O O . ALA A 1 103 ? -15.078 -4.204 -3.006 1.00 84.94 103 ALA A O 1
ATOM 855 N N . PHE A 1 104 ? -13.515 -3.828 -1.437 1.00 90.50 104 PHE A N 1
ATOM 856 C CA . PHE A 1 104 ? -12.591 -3.152 -2.342 1.00 90.50 104 PHE A CA 1
ATOM 857 C C . PHE A 1 104 ? -12.164 -4.046 -3.509 1.00 90.50 104 PHE A C 1
ATOM 859 O O . PHE A 1 104 ? -12.219 -3.616 -4.651 1.00 90.50 104 PHE A O 1
ATOM 866 N N . LEU A 1 105 ? -11.755 -5.289 -3.248 1.00 88.38 105 LEU A N 1
ATOM 867 C CA . LEU A 1 105 ? -11.274 -6.211 -4.280 1.00 88.38 105 LEU A CA 1
ATOM 868 C C . LEU A 1 105 ? -12.385 -6.764 -5.191 1.00 88.38 105 LEU A C 1
ATOM 870 O O . LEU A 1 105 ? -12.070 -7.343 -6.232 1.00 88.38 105 LEU A O 1
ATOM 874 N N . ASN A 1 106 ? -13.653 -6.644 -4.792 1.00 87.12 106 ASN A N 1
ATOM 875 C CA . ASN A 1 106 ? -14.815 -6.975 -5.619 1.00 87.12 106 ASN A CA 1
ATOM 876 C C . ASN A 1 106 ? -15.216 -5.796 -6.514 1.00 87.12 106 ASN A C 1
ATOM 878 O O . ASN A 1 106 ? -15.566 -6.003 -7.676 1.00 87.12 106 ASN A O 1
ATOM 882 N N . HIS A 1 107 ? -15.133 -4.575 -5.979 1.00 89.56 107 HIS A N 1
ATOM 883 C CA . HIS A 1 107 ? -15.418 -3.340 -6.705 1.00 89.56 107 HIS A CA 1
ATOM 884 C C . HIS A 1 107 ? -14.286 -2.967 -7.678 1.00 89.56 107 HIS A C 1
ATOM 886 O O . HIS A 1 107 ? -14.530 -2.616 -8.827 1.00 89.56 107 HIS A O 1
ATOM 892 N N . ASN A 1 108 ? -13.031 -3.079 -7.242 1.00 89.69 108 ASN A N 1
ATOM 893 C CA . ASN A 1 108 ? -11.856 -2.732 -8.030 1.00 89.69 108 ASN A CA 1
ATOM 894 C C . ASN A 1 108 ? -11.370 -3.941 -8.847 1.00 89.69 108 ASN A C 1
ATOM 896 O O . ASN A 1 108 ? -10.804 -4.897 -8.301 1.00 89.69 108 ASN A O 1
ATOM 900 N N . LYS A 1 109 ? -11.558 -3.865 -10.169 1.00 88.50 109 LYS A N 1
ATOM 901 C CA . LYS A 1 109 ? -11.157 -4.899 -11.134 1.00 88.50 109 LYS A CA 1
ATOM 902 C C . LYS A 1 109 ? -9.650 -4.934 -11.421 1.00 88.50 109 LYS A C 1
ATOM 904 O O . LYS A 1 109 ? -9.182 -5.850 -12.088 1.00 88.50 109 LYS A O 1
ATOM 909 N N . GLY A 1 110 ? -8.871 -4.025 -10.836 1.00 87.88 110 GLY A N 1
ATOM 910 C CA . GLY A 1 110 ? -7.418 -4.023 -10.948 1.00 87.88 110 GLY A CA 1
ATOM 911 C C . GLY A 1 110 ? -6.927 -3.685 -12.356 1.00 87.88 110 GLY A C 1
ATOM 912 O O . GLY A 1 110 ? -7.561 -2.942 -13.094 1.00 87.88 110 GLY A O 1
ATOM 913 N N . LEU A 1 111 ? -5.751 -4.195 -12.702 1.00 86.56 111 LEU A N 1
ATOM 914 C CA . LEU A 1 111 ? -5.149 -4.050 -14.022 1.00 86.56 111 LEU A CA 1
ATOM 915 C C . LEU A 1 111 ? -5.742 -5.100 -14.976 1.00 86.56 111 LEU A C 1
ATOM 917 O O . LEU A 1 111 ? -5.838 -6.269 -14.599 1.00 86.56 111 LEU A O 1
ATOM 921 N N . PHE A 1 112 ? -6.084 -4.692 -16.203 1.00 85.75 112 PHE A N 1
ATOM 922 C CA . PHE A 1 112 ? -6.728 -5.534 -17.230 1.00 85.75 112 PHE A CA 1
ATOM 923 C C . PHE A 1 112 ? -8.128 -6.050 -16.855 1.00 85.75 112 PHE A C 1
ATOM 925 O O . PHE A 1 112 ? -8.547 -7.095 -17.344 1.00 85.75 112 PHE A O 1
ATOM 932 N N . ASP A 1 113 ? -8.806 -5.376 -15.924 1.00 84.31 113 ASP A N 1
ATOM 933 C CA . ASP A 1 113 ? -10.188 -5.640 -15.503 1.00 84.31 113 ASP A CA 1
ATOM 934 C C . ASP A 1 113 ? -10.523 -7.085 -15.071 1.00 84.31 113 ASP A C 1
ATOM 936 O O . ASP A 1 113 ? -11.685 -7.474 -14.962 1.00 84.31 113 ASP A O 1
ATOM 940 N N . ASN A 1 114 ? -9.508 -7.887 -14.737 1.00 85.38 114 ASN A N 1
ATOM 941 C CA . ASN A 1 114 ? -9.654 -9.309 -14.405 1.00 85.38 114 ASN A CA 1
ATOM 942 C C . ASN A 1 114 ? -9.477 -9.627 -12.908 1.00 85.38 114 ASN A C 1
ATOM 944 O O . ASN A 1 114 ? -9.553 -10.786 -12.498 1.00 85.38 114 ASN A O 1
ATOM 948 N N . GLY A 1 115 ? -9.192 -8.620 -12.079 1.00 86.69 115 GLY A N 1
ATOM 949 C CA . GLY A 1 115 ? -9.039 -8.738 -10.627 1.00 86.69 115 GLY A CA 1
ATOM 950 C C . GLY A 1 115 ? -7.813 -9.528 -10.157 1.00 86.69 115 GLY A C 1
ATOM 951 O O . GLY A 1 115 ? -7.700 -9.807 -8.958 1.00 86.69 115 GLY A O 1
ATOM 952 N N . ARG A 1 116 ? -6.896 -9.913 -11.059 1.00 89.69 116 ARG A N 1
ATOM 953 C CA . ARG A 1 116 ? -5.713 -10.735 -10.737 1.00 89.69 116 ARG A CA 1
ATOM 954 C C . ARG A 1 116 ? -4.524 -9.894 -10.298 1.00 89.69 116 ARG A C 1
ATOM 956 O O . ARG A 1 116 ? -3.791 -10.295 -9.388 1.00 89.69 116 ARG A O 1
ATOM 963 N N . PHE A 1 117 ? -4.346 -8.736 -10.922 1.00 93.56 117 PHE A N 1
ATOM 964 C CA . PHE A 1 117 ? -3.218 -7.841 -10.695 1.00 93.56 117 PHE A CA 1
ATOM 965 C C . PHE A 1 117 ? -3.696 -6.439 -10.359 1.00 93.56 117 PHE A C 1
ATOM 967 O O . PHE A 1 117 ? -4.732 -5.989 -10.826 1.00 93.56 117 PHE A O 1
ATOM 974 N N . TYR A 1 118 ? -2.919 -5.742 -9.544 1.00 94.94 118 TYR A N 1
ATOM 975 C CA . TYR A 1 118 ? -3.193 -4.384 -9.106 1.00 94.94 118 TYR A CA 1
ATOM 976 C C . TYR A 1 118 ? -1.913 -3.567 -9.194 1.00 94.94 118 TYR A C 1
ATOM 978 O O . TYR A 1 118 ? -0.825 -4.072 -8.911 1.00 94.94 118 TYR A O 1
ATOM 986 N N . ILE A 1 119 ? -2.037 -2.291 -9.538 1.00 95.31 119 ILE A N 1
ATOM 987 C CA . ILE A 1 119 ? -0.917 -1.356 -9.497 1.00 95.31 119 ILE A CA 1
ATOM 988 C C . ILE A 1 119 ? -0.909 -0.676 -8.134 1.00 95.31 119 ILE A C 1
ATOM 990 O O . ILE A 1 119 ? -1.903 -0.094 -7.708 1.00 95.31 119 ILE A O 1
ATOM 994 N N . CYS A 1 120 ? 0.219 -0.741 -7.433 1.00 96.31 120 CYS A N 1
ATOM 995 C CA . CYS A 1 120 ? 0.411 0.010 -6.201 1.00 96.31 120 CYS A CA 1
ATOM 996 C C . CYS A 1 120 ? 0.340 1.515 -6.492 1.00 96.31 120 CYS A C 1
ATOM 998 O O . CYS A 1 120 ? 1.234 2.051 -7.148 1.00 96.31 120 CYS A O 1
ATOM 1000 N N . VAL A 1 121 ? -0.637 2.219 -5.914 1.00 96.44 121 VAL A N 1
ATOM 1001 C CA . VAL A 1 121 ? -0.826 3.669 -6.135 1.00 96.44 121 VAL A CA 1
ATOM 1002 C C . VAL A 1 121 ? 0.327 4.526 -5.609 1.00 96.44 121 VAL A C 1
ATOM 1004 O O . VAL A 1 121 ? 0.397 5.720 -5.870 1.00 96.44 121 VAL A O 1
ATOM 1007 N N . TYR A 1 122 ? 1.241 3.953 -4.828 1.00 96.31 122 TYR A N 1
ATOM 1008 C CA . TYR A 1 122 ? 2.359 4.698 -4.257 1.00 96.31 122 TYR A CA 1
ATOM 1009 C C . TYR A 1 122 ? 3.652 4.555 -5.048 1.00 96.31 122 TYR A C 1
ATOM 1011 O O . TYR A 1 122 ? 4.481 5.458 -5.000 1.00 96.31 122 TYR A O 1
ATOM 1019 N N . CYS A 1 123 ? 3.881 3.452 -5.753 1.00 95.12 123 CYS A N 1
ATOM 1020 C CA . CYS A 1 123 ? 5.153 3.229 -6.452 1.00 95.12 123 CYS A CA 1
ATOM 1021 C C . CYS A 1 123 ? 5.005 2.714 -7.879 1.00 95.12 123 CYS A C 1
ATOM 1023 O O . CYS A 1 123 ? 6.006 2.606 -8.588 1.00 95.12 123 CYS A O 1
ATOM 1025 N N . GLY A 1 124 ? 3.782 2.388 -8.284 1.00 94.81 124 GLY A N 1
ATOM 1026 C CA . GLY A 1 124 ? 3.492 1.798 -9.572 1.00 94.81 124 GLY A CA 1
ATOM 1027 C C . GLY A 1 124 ? 3.826 0.320 -9.654 1.00 94.81 124 GLY A C 1
ATOM 1028 O O . GLY A 1 124 ? 3.688 -0.235 -10.717 1.00 94.81 124 GLY A O 1
ATOM 1029 N N . LYS A 1 125 ? 4.284 -0.367 -8.601 1.00 95.12 125 LYS A N 1
ATOM 1030 C CA . LYS A 1 125 ? 4.597 -1.806 -8.705 1.00 95.12 125 LYS A CA 1
ATOM 1031 C C . LYS A 1 125 ? 3.333 -2.618 -9.018 1.00 95.12 125 LYS A C 1
ATOM 1033 O O . LYS A 1 125 ? 2.331 -2.441 -8.326 1.00 95.12 125 LYS A O 1
ATOM 1038 N N . ILE A 1 126 ? 3.408 -3.542 -9.978 1.00 95.69 126 ILE A N 1
ATOM 1039 C CA . ILE A 1 126 ? 2.363 -4.549 -10.213 1.00 95.69 126 ILE A CA 1
ATOM 1040 C C . ILE A 1 126 ? 2.425 -5.591 -9.093 1.00 95.69 126 ILE A C 1
ATOM 1042 O O . ILE A 1 126 ? 3.486 -6.133 -8.776 1.00 95.69 126 ILE A O 1
ATOM 1046 N N . VAL A 1 127 ? 1.286 -5.854 -8.462 1.00 95.19 127 VAL A N 1
ATOM 1047 C CA . VAL A 1 127 ? 1.149 -6.781 -7.338 1.00 95.19 127 VAL A CA 1
ATOM 1048 C C . VAL A 1 127 ? -0.037 -7.702 -7.595 1.00 95.19 127 VAL A C 1
ATOM 1050 O O . VAL A 1 127 ? -1.106 -7.249 -7.993 1.00 95.19 127 VAL A O 1
ATOM 1053 N N . SER A 1 128 ? 0.126 -9.002 -7.356 1.00 92.50 128 SER A N 1
ATOM 1054 C CA . SER A 1 128 ? -0.979 -9.956 -7.476 1.00 92.50 128 SER A CA 1
ATOM 1055 C C . SER A 1 128 ? -2.018 -9.768 -6.366 1.00 92.50 128 SER A C 1
ATOM 1057 O O . SER A 1 128 ? -1.690 -9.323 -5.264 1.00 92.50 128 SER A O 1
ATOM 1059 N N . ARG A 1 129 ? -3.264 -10.187 -6.612 1.00 88.19 129 ARG A N 1
ATOM 1060 C CA . ARG A 1 129 ? -4.380 -10.146 -5.645 1.00 88.19 129 ARG A CA 1
ATOM 1061 C C . ARG A 1 129 ? -4.026 -10.749 -4.279 1.00 88.19 129 ARG A C 1
ATOM 1063 O O . ARG A 1 129 ? -4.444 -10.235 -3.245 1.00 88.19 129 ARG A O 1
ATOM 1070 N N . LYS A 1 130 ? -3.222 -11.819 -4.259 1.00 84.06 130 LYS A N 1
ATOM 1071 C CA . LYS A 1 130 ? -2.767 -12.473 -3.018 1.00 84.06 130 LYS A CA 1
ATOM 1072 C C . LYS A 1 130 ? -1.795 -11.600 -2.211 1.00 84.06 130 LYS A C 1
ATOM 1074 O O . LYS A 1 130 ? -1.805 -11.655 -0.990 1.00 84.06 130 LYS A O 1
ATOM 1079 N N . LYS A 1 131 ? -0.966 -10.793 -2.883 1.00 86.88 131 LYS A N 1
ATOM 1080 C CA . LYS A 1 131 ? 0.110 -9.994 -2.267 1.00 86.88 131 LYS A CA 1
ATOM 1081 C C . LYS A 1 131 ? -0.244 -8.513 -2.088 1.00 86.88 131 LYS A C 1
ATOM 1083 O O . LYS A 1 131 ? 0.462 -7.802 -1.376 1.00 86.88 131 LYS A O 1
ATOM 1088 N N . VAL A 1 132 ? -1.292 -8.021 -2.753 1.00 92.25 132 VAL A N 1
ATOM 1089 C CA . VAL A 1 132 ? -1.707 -6.616 -2.661 1.00 92.25 132 VAL A CA 1
ATOM 1090 C C . VAL A 1 132 ? -2.296 -6.348 -1.283 1.00 92.25 132 VAL A C 1
ATOM 1092 O O . VAL A 1 132 ? -3.115 -7.119 -0.787 1.00 92.25 132 VAL A O 1
ATOM 1095 N N . THR A 1 133 ? -1.906 -5.247 -0.656 1.00 92.69 133 THR A N 1
ATOM 1096 C CA . THR A 1 133 ? -2.528 -4.742 0.571 1.00 92.69 133 THR A CA 1
ATOM 1097 C C . THR A 1 133 ? -3.581 -3.701 0.208 1.00 92.69 133 THR A C 1
ATOM 1099 O O . THR A 1 133 ? -3.372 -2.926 -0.724 1.00 92.69 133 THR A O 1
ATOM 1102 N N . VAL A 1 134 ? -4.697 -3.678 0.938 1.00 92.06 134 VAL A N 1
ATOM 1103 C CA . VAL A 1 134 ? -5.712 -2.624 0.805 1.00 92.06 134 VAL A CA 1
ATOM 1104 C C . VAL A 1 134 ? -5.458 -1.616 1.912 1.00 92.06 134 VAL A C 1
ATOM 1106 O O . VAL A 1 134 ? -5.560 -1.962 3.089 1.00 92.06 134 VAL A O 1
ATOM 1109 N N . ASP A 1 135 ? -5.073 -0.410 1.517 1.00 92.94 135 ASP A N 1
ATOM 1110 C CA . ASP A 1 135 ? -4.695 0.671 2.420 1.00 92.94 135 ASP A CA 1
ATOM 1111 C C . ASP A 1 135 ? -5.749 1.783 2.409 1.00 92.94 135 ASP A C 1
ATOM 1113 O O . ASP A 1 135 ? -6.395 2.042 1.392 1.00 92.94 135 ASP A O 1
ATOM 1117 N N . HIS A 1 136 ? -5.908 2.453 3.546 1.00 92.25 136 HIS A N 1
ATOM 1118 C CA . HIS A 1 136 ? -6.769 3.618 3.691 1.00 92.25 136 HIS A CA 1
ATOM 1119 C C . HIS A 1 136 ? -5.995 4.868 3.291 1.00 92.25 136 HIS A C 1
ATOM 1121 O O . HIS A 1 136 ? -5.056 5.286 3.977 1.00 92.25 136 HIS A O 1
ATOM 1127 N N . LEU A 1 137 ? -6.419 5.507 2.204 1.00 92.75 137 LEU A N 1
ATOM 1128 C CA . LEU A 1 137 ? -5.810 6.722 1.682 1.00 92.75 137 LEU A CA 1
ATOM 1129 C C . LEU A 1 137 ? -5.728 7.804 2.768 1.00 92.75 137 LEU A C 1
ATOM 1131 O O . LEU A 1 137 ? -4.656 8.370 2.980 1.00 92.75 137 LEU A O 1
ATOM 1135 N N . ILE A 1 138 ? -6.828 8.047 3.489 1.00 92.00 138 ILE A N 1
ATOM 1136 C CA . ILE A 1 138 ? -6.833 8.772 4.765 1.00 92.00 138 ILE A CA 1
ATOM 1137 C C . ILE A 1 138 ? -6.847 7.742 5.910 1.00 92.00 138 ILE A C 1
ATOM 1139 O O . ILE A 1 138 ? -7.843 7.027 6.045 1.00 92.00 138 ILE A O 1
ATOM 1143 N N . PRO A 1 139 ? -5.796 7.677 6.756 1.00 89.69 139 PRO A N 1
ATOM 1144 C CA . PRO A 1 139 ? -5.689 6.672 7.815 1.00 89.69 139 PRO A CA 1
ATOM 1145 C C . PRO A 1 139 ? -6.808 6.753 8.862 1.00 89.69 139 PRO A C 1
ATOM 1147 O O . PRO A 1 139 ? -7.135 7.840 9.347 1.00 89.69 139 PRO A O 1
ATOM 1150 N N . VAL A 1 140 ? -7.312 5.589 9.282 1.00 87.44 140 VAL A N 1
ATOM 1151 C CA . VAL A 1 140 ? -8.382 5.440 10.288 1.00 87.44 140 VAL A CA 1
ATOM 1152 C C . VAL A 1 140 ? -8.042 6.156 11.600 1.00 87.44 140 VAL A C 1
ATOM 1154 O O . VAL A 1 140 ? -8.844 6.949 12.097 1.00 87.44 140 VAL A O 1
ATOM 1157 N N . ASP A 1 141 ? -6.824 5.979 12.117 1.00 84.75 141 ASP A N 1
ATOM 1158 C CA . ASP A 1 141 ? -6.392 6.587 13.384 1.00 84.75 141 ASP A CA 1
ATOM 1159 C C . ASP A 1 141 ? -6.483 8.117 13.363 1.00 84.75 141 ASP A C 1
ATOM 1161 O O . ASP A 1 141 ? -6.863 8.740 14.356 1.00 84.75 141 ASP A O 1
ATOM 1165 N N . LYS A 1 142 ? -6.195 8.749 12.215 1.00 86.62 142 LYS A N 1
ATOM 1166 C CA . LYS A 1 142 ? -6.281 10.209 12.065 1.00 86.62 142 LYS A CA 1
ATOM 1167 C C . LYS A 1 142 ? -7.726 10.706 12.102 1.00 86.62 142 LYS A C 1
ATOM 1169 O O . LYS A 1 142 ? -7.942 11.839 12.520 1.00 86.62 142 LYS A O 1
ATOM 1174 N N . VAL A 1 143 ? -8.688 9.879 11.696 1.00 86.50 143 VAL A N 1
ATOM 1175 C CA . VAL A 1 143 ? -10.127 10.193 11.650 1.00 86.50 143 VAL A CA 1
ATOM 1176 C C . VAL A 1 143 ? -10.811 9.908 12.989 1.00 86.50 143 VAL A C 1
ATOM 1178 O O . VAL A 1 143 ? -11.734 10.629 13.378 1.00 86.50 143 VAL A O 1
ATOM 1181 N N . LEU A 1 144 ? -10.371 8.870 13.704 1.00 80.50 144 LEU A N 1
ATOM 1182 C CA . LEU A 1 144 ? -10.985 8.447 14.964 1.00 80.50 144 LEU A CA 1
ATOM 1183 C C . LEU A 1 144 ? -10.338 9.100 16.190 1.00 80.50 144 LEU A C 1
ATOM 1185 O O . LEU A 1 144 ? -11.051 9.598 17.061 1.00 80.50 144 LEU A O 1
ATOM 1189 N N . GLN A 1 145 ? -9.005 9.120 16.251 1.00 81.44 145 GLN A N 1
ATOM 1190 C CA . GLN A 1 145 ? -8.251 9.430 17.476 1.00 81.44 145 GLN A CA 1
ATOM 1191 C C . GLN A 1 145 ? -7.225 10.564 17.303 1.00 81.44 145 GLN A C 1
ATOM 1193 O O . GLN A 1 145 ? -6.627 11.015 18.274 1.00 81.44 145 GLN A O 1
ATOM 1198 N N . GLY A 1 146 ? -7.010 11.057 16.081 1.00 80.81 146 GLY A N 1
ATOM 1199 C CA . GLY A 1 146 ? -6.003 12.079 15.800 1.00 80.81 146 GLY A CA 1
ATOM 1200 C C . GLY A 1 146 ? -6.315 13.459 16.395 1.00 80.81 146 GLY A C 1
ATOM 1201 O O . GLY A 1 146 ? -7.468 13.889 16.432 1.00 80.81 146 GLY A O 1
ATOM 1202 N N . LYS A 1 147 ? -5.258 14.216 16.739 1.00 84.19 147 LYS A N 1
ATOM 1203 C CA . LYS A 1 147 ? -5.330 15.623 17.200 1.00 84.19 147 LYS A CA 1
ATOM 1204 C C . LYS A 1 147 ? -6.196 16.512 16.293 1.00 84.19 147 LYS A C 1
ATOM 1206 O O . LYS A 1 147 ? -6.919 17.373 16.770 1.00 84.19 147 LYS A O 1
ATOM 1211 N N . HIS A 1 148 ? -6.166 16.260 14.982 1.00 88.44 148 HIS A N 1
ATOM 1212 C CA . HIS A 1 148 ? -6.931 17.003 13.973 1.00 88.44 148 HIS A CA 1
ATOM 1213 C C . HIS A 1 148 ? -8.079 16.186 13.353 1.00 88.44 148 HIS A C 1
ATOM 1215 O O . HIS A 1 148 ? -8.398 16.374 12.177 1.00 88.44 148 HIS A O 1
ATOM 1221 N N . LYS A 1 149 ? -8.698 15.267 14.108 1.00 87.56 149 LYS A N 1
ATOM 1222 C CA . LYS A 1 149 ? -9.758 14.363 13.615 1.00 87.56 149 LYS A CA 1
ATOM 1223 C C . LYS A 1 149 ? -10.877 15.065 12.848 1.00 87.56 149 LYS A C 1
ATOM 1225 O O . LYS A 1 149 ? -11.269 14.601 11.780 1.00 87.56 149 LYS A O 1
ATOM 1230 N N . GLU A 1 150 ? -11.315 16.229 13.317 1.00 89.75 150 GLU A N 1
ATOM 1231 C CA . GLU A 1 150 ? -12.416 16.968 12.694 1.00 89.75 150 GLU A CA 1
ATOM 1232 C C . GLU A 1 150 ? -12.054 17.507 11.304 1.00 89.75 150 GLU A C 1
ATOM 1234 O O . GLU A 1 150 ? -12.873 17.497 10.387 1.00 89.75 150 GLU A O 1
ATOM 1239 N N . LYS A 1 151 ? -10.786 17.883 11.094 1.00 92.12 151 LYS A N 1
ATOM 1240 C CA . LYS A 1 151 ? -10.271 18.279 9.775 1.00 92.12 151 LYS A CA 1
ATOM 1241 C C . LYS A 1 151 ? -10.322 17.109 8.790 1.00 92.12 151 LYS A C 1
ATOM 1243 O O . LYS A 1 151 ? -10.709 17.299 7.637 1.00 92.12 151 LYS A O 1
ATOM 1248 N N . TYR A 1 152 ? -9.943 15.907 9.229 1.00 89.62 152 TYR A N 1
ATOM 1249 C CA . TYR A 1 152 ? -9.971 14.708 8.386 1.00 89.62 152 TYR A CA 1
ATOM 1250 C C . TYR A 1 152 ? -11.399 14.233 8.102 1.00 89.62 152 TYR A C 1
ATOM 1252 O O . TYR A 1 152 ? -11.693 13.891 6.961 1.00 89.62 152 TYR A O 1
ATOM 1260 N N . ARG A 1 153 ? -12.307 14.314 9.080 1.00 88.44 153 ARG A N 1
ATOM 1261 C CA . ARG A 1 153 ? -13.742 14.040 8.889 1.00 88.44 153 ARG A CA 1
ATOM 1262 C C . ARG A 1 153 ? -14.376 15.000 7.887 1.00 88.44 153 ARG A C 1
ATOM 1264 O O . ARG A 1 153 ? -15.012 14.553 6.941 1.00 88.44 153 ARG A O 1
ATOM 1271 N N . ARG A 1 154 ? -14.124 16.309 8.014 1.00 90.88 154 ARG A N 1
ATOM 1272 C CA . ARG A 1 154 ? -14.560 17.307 7.020 1.00 90.88 154 ARG A CA 1
ATOM 1273 C C . ARG A 1 154 ? -13.963 17.063 5.637 1.00 90.88 154 ARG A C 1
ATOM 1275 O O . ARG A 1 154 ? -14.612 17.337 4.634 1.00 90.88 154 ARG A O 1
ATOM 1282 N N . LYS A 1 155 ? -12.721 16.576 5.554 1.00 90.06 155 LYS A N 1
ATOM 1283 C CA . LYS A 1 155 ? -12.101 16.212 4.273 1.00 90.06 155 LYS A CA 1
ATOM 1284 C C . LYS A 1 155 ? -12.795 15.005 3.636 1.00 90.06 155 LYS A C 1
ATOM 1286 O O . LYS A 1 155 ? -13.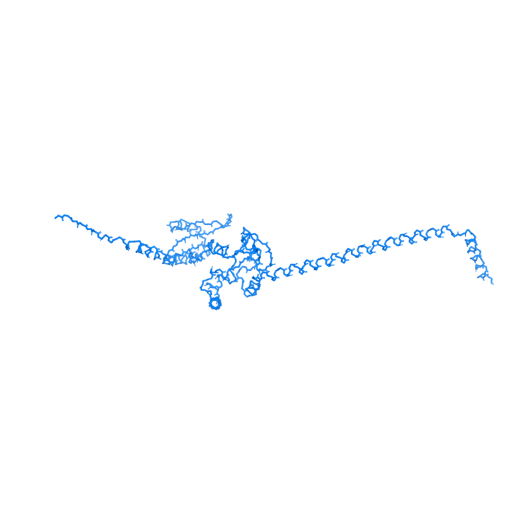075 15.073 2.450 1.00 90.06 155 LYS A O 1
ATOM 1291 N N . LEU A 1 156 ? -13.108 13.966 4.412 1.00 88.62 156 LEU A N 1
ATOM 1292 C CA . LEU A 1 156 ? -13.859 12.798 3.938 1.00 88.62 156 LEU A CA 1
ATOM 1293 C C . LEU A 1 156 ? -15.267 13.185 3.465 1.00 88.62 156 LEU A C 1
ATOM 1295 O O . LEU A 1 156 ? -15.618 12.882 2.330 1.00 88.62 156 LEU A O 1
ATOM 1299 N N . LYS A 1 157 ? -16.014 13.960 4.264 1.00 89.00 157 LYS A N 1
ATOM 1300 C CA . LYS A 1 157 ? -17.361 14.433 3.898 1.00 89.00 157 LYS A CA 1
ATOM 1301 C C . LYS A 1 157 ? -17.379 15.228 2.591 1.00 89.00 157 LYS A C 1
ATOM 1303 O O . LYS A 1 157 ? -18.229 14.989 1.748 1.00 89.00 157 LYS A O 1
ATOM 1308 N N . ARG A 1 158 ? -16.400 16.119 2.380 1.00 89.62 158 ARG A N 1
ATOM 1309 C CA . ARG A 1 158 ? -16.246 16.864 1.113 1.00 89.62 158 ARG A CA 1
ATOM 1310 C C . ARG A 1 158 ? -15.970 15.974 -0.099 1.00 89.62 158 ARG A C 1
ATOM 1312 O O . ARG A 1 158 ? -16.135 16.420 -1.222 1.00 89.62 158 ARG A O 1
ATOM 1319 N N . GLN A 1 159 ? -15.509 14.748 0.123 1.00 85.69 159 GLN A N 1
ATOM 1320 C CA . GLN A 1 159 ? -15.302 13.752 -0.924 1.00 85.69 159 GLN A CA 1
ATOM 1321 C C . GLN A 1 159 ? -16.493 12.788 -1.054 1.00 85.69 159 GLN A C 1
ATOM 1323 O O . GLN A 1 159 ? -16.352 11.773 -1.722 1.00 85.69 159 GLN A O 1
ATOM 1328 N N . GLY A 1 160 ? -17.625 13.062 -0.391 1.00 86.12 160 GLY A N 1
ATOM 1329 C CA . GLY A 1 160 ? -18.790 12.172 -0.360 1.00 86.12 160 GLY A CA 1
ATOM 1330 C C . GLY A 1 160 ? -18.614 10.937 0.531 1.00 86.12 160 GLY A C 1
ATOM 1331 O O . GLY A 1 160 ? -19.443 10.036 0.502 1.00 86.12 160 GLY A O 1
ATOM 1332 N N . ILE A 1 161 ? -17.544 10.880 1.333 1.00 85.94 161 ILE A N 1
ATOM 1333 C CA . ILE A 1 161 ? -17.201 9.711 2.146 1.00 85.94 161 ILE A CA 1
ATOM 1334 C C . ILE A 1 161 ? -17.772 9.903 3.557 1.00 85.94 161 ILE A C 1
ATOM 1336 O O . ILE A 1 161 ? -17.269 10.712 4.345 1.00 85.94 161 ILE A O 1
ATOM 1340 N N . SER A 1 162 ? -18.828 9.159 3.877 1.00 76.19 162 SER A N 1
ATOM 1341 C CA . SER A 1 162 ? -19.494 9.138 5.183 1.00 76.19 162 SER A CA 1
ATOM 1342 C C . SER A 1 162 ? -18.790 8.216 6.185 1.00 76.19 162 SER A C 1
ATOM 1344 O O . SER A 1 162 ? -18.750 8.524 7.377 1.00 76.19 162 SER A O 1
ATOM 1346 N N . ASN A 1 163 ? -18.177 7.127 5.710 1.00 78.12 163 ASN A N 1
ATOM 1347 C CA . ASN A 1 163 ? -17.485 6.133 6.530 1.00 78.12 163 ASN A CA 1
ATOM 1348 C C . ASN A 1 163 ? -16.042 5.925 6.031 1.00 78.12 163 ASN A C 1
ATOM 1350 O O . ASN A 1 163 ? -15.788 5.760 4.841 1.00 78.12 163 ASN A O 1
ATOM 1354 N N . VAL A 1 164 ? -15.067 5.905 6.949 1.00 80.31 164 VAL A N 1
ATOM 1355 C CA . VAL A 1 164 ? -13.639 5.760 6.606 1.00 80.31 164 VAL A CA 1
ATOM 1356 C C . VAL A 1 164 ? -13.317 4.443 5.883 1.00 80.31 164 VAL A C 1
ATOM 1358 O O . VAL A 1 164 ? -12.315 4.388 5.176 1.00 80.31 164 VAL A O 1
ATOM 1361 N N . ASN A 1 165 ? -14.161 3.417 6.016 1.00 81.31 165 ASN A N 1
ATOM 1362 C CA . ASN A 1 165 ? -14.003 2.112 5.369 1.00 81.31 165 ASN A CA 1
ATOM 1363 C C . ASN A 1 165 ? -14.677 1.995 3.994 1.00 81.31 165 ASN A C 1
ATOM 1365 O O . ASN A 1 165 ? -14.641 0.911 3.413 1.00 81.31 165 ASN A O 1
ATOM 1369 N N . GLN A 1 166 ? -15.296 3.058 3.469 1.00 83.00 166 GLN A N 1
ATOM 1370 C CA . GLN A 1 166 ? -15.863 3.006 2.120 1.00 83.00 166 GLN A CA 1
ATOM 1371 C C . GLN A 1 166 ? -14.767 2.863 1.056 1.00 83.00 166 GLN A C 1
ATOM 1373 O O . GLN A 1 166 ? -13.632 3.317 1.240 1.00 83.00 166 GLN A O 1
ATOM 1378 N N . VAL A 1 167 ? -15.117 2.227 -0.063 1.00 87.44 167 VAL A N 1
ATOM 1379 C CA . VAL A 1 167 ? -14.186 1.831 -1.132 1.00 87.44 167 VAL A CA 1
ATOM 1380 C C . VAL A 1 167 ? -13.443 3.013 -1.755 1.00 87.44 167 VAL A C 1
ATOM 1382 O O . VAL A 1 167 ? -12.293 2.875 -2.169 1.00 87.44 167 VAL A O 1
ATOM 1385 N N . GLU A 1 168 ? -14.036 4.201 -1.728 1.00 90.00 168 GLU A N 1
ATOM 1386 C CA . GLU A 1 168 ? -13.468 5.450 -2.226 1.00 90.00 168 GLU A CA 1
AT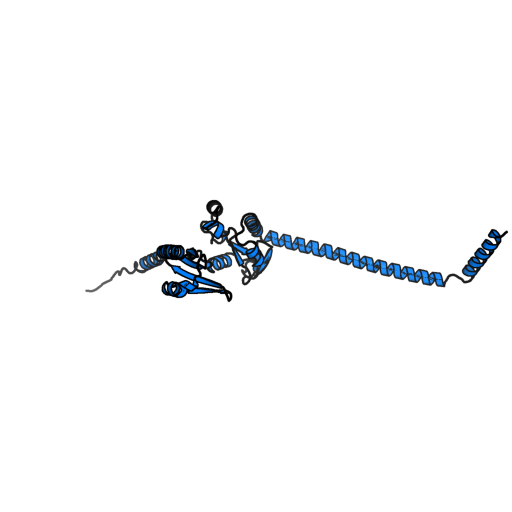OM 1387 C C . GLU A 1 168 ? -12.261 5.895 -1.390 1.00 90.00 168 GLU A C 1
ATOM 1389 O O . GLU A 1 168 ? -11.314 6.478 -1.923 1.00 90.00 168 GLU A O 1
ATOM 1394 N N . ASN A 1 169 ? -12.226 5.580 -0.089 1.00 93.00 169 ASN A N 1
ATOM 1395 C CA . ASN A 1 169 ? -11.060 5.838 0.760 1.00 93.00 169 ASN A CA 1
ATOM 1396 C C . ASN A 1 169 ? -10.008 4.720 0.679 1.00 93.00 169 ASN A C 1
ATOM 1398 O O . ASN A 1 169 ? -8.932 4.858 1.256 1.00 93.00 169 ASN A O 1
ATOM 1402 N N . LEU A 1 170 ? -10.278 3.627 -0.033 1.00 93.12 170 LEU A N 1
ATOM 1403 C CA . LEU A 1 170 ? -9.378 2.482 -0.131 1.00 93.12 170 LEU A CA 1
ATOM 1404 C C . LEU A 1 170 ? -8.551 2.530 -1.419 1.00 93.12 170 LEU A C 1
ATOM 1406 O O . LEU A 1 170 ? -9.010 2.994 -2.469 1.00 93.12 170 LEU A O 1
ATOM 1410 N N . VAL A 1 171 ? -7.305 2.063 -1.329 1.00 94.81 171 VAL A N 1
ATOM 1411 C CA . VAL A 1 171 ? -6.368 1.974 -2.454 1.00 94.81 171 VAL A CA 1
ATOM 1412 C C . VAL A 1 171 ? -5.572 0.668 -2.441 1.00 94.81 171 VAL A C 1
ATOM 1414 O O . VAL A 1 171 ? -5.258 0.142 -1.369 1.00 94.81 171 VAL A O 1
ATOM 1417 N N . PRO A 1 172 ? -5.177 0.158 -3.622 1.00 95.50 172 PRO A N 1
ATOM 1418 C CA . PRO A 1 172 ? -4.246 -0.950 -3.719 1.00 95.50 172 PRO A CA 1
ATOM 1419 C C . PRO A 1 172 ? -2.813 -0.457 -3.480 1.00 95.50 172 PRO A C 1
ATOM 1421 O O . PRO A 1 172 ? -2.329 0.478 -4.123 1.00 95.50 172 PRO A O 1
ATOM 1424 N N . ALA A 1 173 ? -2.103 -1.119 -2.574 1.00 96.31 173 ALA A N 1
ATOM 1425 C CA . ALA A 1 173 ? -0.714 -0.826 -2.251 1.00 96.31 173 ALA A CA 1
ATOM 1426 C C . ALA A 1 173 ? 0.117 -2.113 -2.172 1.00 96.31 173 ALA A C 1
ATOM 1428 O O . ALA A 1 173 ? -0.402 -3.196 -1.905 1.00 96.31 173 ALA A O 1
ATOM 1429 N N . CYS A 1 174 ? 1.428 -2.009 -2.386 1.00 96.00 174 CYS A N 1
ATOM 1430 C CA . CYS A 1 174 ? 2.346 -3.078 -2.005 1.00 96.00 174 CYS A CA 1
ATOM 1431 C C . CYS A 1 174 ? 2.656 -2.985 -0.504 1.00 96.00 174 CYS A C 1
ATOM 1433 O O . CYS A 1 174 ? 2.655 -1.891 0.065 1.00 96.00 174 CYS A O 1
ATOM 1435 N N . TYR A 1 175 ? 2.999 -4.119 0.113 1.00 93.44 175 TYR A N 1
ATOM 1436 C CA . TYR A 1 175 ? 3.328 -4.189 1.540 1.00 93.44 175 TYR A CA 1
ATOM 1437 C C . TYR A 1 175 ? 4.371 -3.144 1.972 1.00 93.44 175 TYR A C 1
ATOM 1439 O O . TYR A 1 175 ? 4.160 -2.431 2.947 1.00 93.44 175 TYR A O 1
ATOM 1447 N N . SER A 1 176 ? 5.456 -2.986 1.202 1.00 94.81 176 SER A N 1
ATOM 1448 C CA . SER A 1 176 ? 6.523 -2.023 1.514 1.00 94.81 176 SER A CA 1
ATOM 1449 C C . SER A 1 176 ? 6.016 -0.577 1.559 1.00 94.81 176 SER A C 1
ATOM 1451 O O . SER A 1 176 ? 6.314 0.151 2.503 1.00 94.81 176 SER A O 1
ATOM 1453 N N . CYS A 1 177 ? 5.213 -0.152 0.578 1.00 96.31 177 CYS A N 1
ATOM 1454 C CA . CYS A 1 177 ? 4.654 1.200 0.568 1.00 96.31 177 CYS A CA 1
ATOM 1455 C C . CYS A 1 177 ? 3.610 1.397 1.664 1.00 96.31 177 CYS A C 1
ATOM 1457 O O . CYS A 1 177 ? 3.623 2.441 2.306 1.00 96.31 177 CYS A O 1
ATOM 1459 N N . ASN A 1 178 ? 2.749 0.404 1.900 1.00 93.75 178 ASN A N 1
ATOM 1460 C CA . ASN A 1 178 ? 1.766 0.455 2.978 1.00 93.75 178 ASN A CA 1
ATOM 1461 C C . ASN A 1 178 ? 2.451 0.595 4.348 1.00 93.75 178 ASN A C 1
ATOM 1463 O O . ASN A 1 178 ? 2.096 1.462 5.140 1.00 93.75 178 ASN A O 1
ATOM 1467 N N . SER A 1 179 ? 3.505 -0.189 4.590 1.00 90.75 179 SER A N 1
ATOM 1468 C CA . SER A 1 179 ? 4.299 -0.110 5.818 1.00 90.75 179 SER A CA 1
ATOM 1469 C C . SER A 1 179 ? 5.011 1.238 5.967 1.00 90.75 179 SER A C 1
ATOM 1471 O O . SER A 1 179 ? 5.020 1.792 7.060 1.00 90.75 179 SER A O 1
ATOM 1473 N N . LYS A 1 180 ? 5.583 1.786 4.883 1.00 93.25 180 LYS A N 1
ATOM 1474 C CA . LYS A 1 180 ? 6.227 3.114 4.891 1.00 93.25 180 LYS A CA 1
ATOM 1475 C C . LYS A 1 180 ? 5.228 4.245 5.119 1.00 93.25 180 LYS A C 1
ATOM 1477 O O . LYS A 1 180 ? 5.547 5.208 5.806 1.00 93.25 180 LYS A O 1
ATOM 1482 N N . LYS A 1 181 ? 4.027 4.142 4.545 1.00 91.12 181 LYS A N 1
ATOM 1483 C CA . LYS A 1 181 ? 2.959 5.117 4.764 1.00 91.12 181 LYS A CA 1
ATOM 1484 C C . LYS A 1 181 ? 2.431 5.042 6.192 1.00 91.12 181 LYS A C 1
ATOM 1486 O O . LYS A 1 181 ? 2.239 6.089 6.797 1.00 91.12 181 LYS A O 1
ATOM 1491 N N . SER A 1 182 ? 2.187 3.848 6.735 1.00 89.00 182 SER A N 1
ATOM 1492 C CA . SER A 1 182 ? 1.663 3.660 8.094 1.00 89.00 182 SER A CA 1
ATOM 1493 C C . SER A 1 182 ? 0.464 4.598 8.368 1.00 89.00 182 SER A C 1
ATOM 1495 O O . SER A 1 182 ? -0.508 4.621 7.608 1.00 89.00 182 SER A O 1
ATOM 1497 N N . ASN A 1 183 ? 0.542 5.428 9.411 1.00 87.00 183 ASN A N 1
ATOM 1498 C CA . ASN A 1 183 ? -0.461 6.431 9.767 1.00 87.00 183 ASN A CA 1
ATOM 1499 C C . ASN A 1 183 ? -0.178 7.839 9.196 1.00 87.00 183 ASN A C 1
ATOM 1501 O O . ASN A 1 183 ? -0.851 8.808 9.581 1.00 87.00 183 ASN A O 1
ATOM 1505 N N . HIS A 1 184 ? 0.807 7.982 8.305 1.00 89.50 184 HIS A N 1
ATOM 1506 C CA . HIS A 1 184 ? 1.138 9.253 7.674 1.00 89.50 184 HIS A CA 1
ATOM 1507 C C . HIS A 1 184 ? 0.035 9.678 6.697 1.00 89.50 184 HIS A C 1
ATOM 1509 O O . HIS A 1 184 ? -0.535 8.887 5.944 1.00 89.50 184 HIS A O 1
ATOM 1515 N N . ALA A 1 185 ? -0.267 10.974 6.724 1.00 88.31 185 ALA A N 1
ATOM 1516 C CA . ALA A 1 185 ? -1.208 11.626 5.822 1.00 88.31 185 ALA A CA 1
ATOM 1517 C C . ALA A 1 185 ? -0.462 12.687 4.987 1.00 88.31 185 ALA A C 1
ATOM 1519 O O . ALA A 1 185 ? 0.741 12.573 4.760 1.00 88.31 185 ALA A O 1
ATOM 1520 N N . GLY A 1 186 ? -1.155 13.726 4.511 1.00 90.62 186 GLY A N 1
ATOM 1521 C CA . GLY A 1 186 ? -0.518 14.829 3.779 1.00 90.62 186 GLY A CA 1
ATOM 1522 C C . GLY A 1 186 ? -0.042 14.401 2.390 1.00 90.62 186 GLY A C 1
ATOM 1523 O O . GLY A 1 186 ? -0.866 13.994 1.571 1.00 90.62 186 GLY A O 1
ATOM 1524 N N . VAL A 1 187 ? 1.270 14.467 2.139 1.00 93.50 187 VAL A N 1
ATOM 1525 C CA . VAL A 1 187 ? 1.894 14.125 0.844 1.00 93.50 187 VAL A CA 1
ATOM 1526 C C . VAL A 1 187 ? 1.515 12.716 0.389 1.00 93.50 187 VAL A C 1
ATOM 1528 O O . VAL A 1 187 ? 1.199 12.512 -0.779 1.00 93.50 187 VAL A O 1
ATOM 1531 N N . TRP A 1 188 ? 1.432 11.756 1.312 1.00 94.88 188 TRP A N 1
ATOM 1532 C CA . TRP A 1 188 ? 1.005 10.389 1.003 1.00 94.88 188 TRP A CA 1
ATOM 1533 C C . TRP A 1 188 ? -0.429 10.307 0.465 1.00 94.88 188 TRP A C 1
ATOM 1535 O O . TRP A 1 188 ? -0.702 9.511 -0.430 1.00 94.88 188 TRP A O 1
ATOM 1545 N N . VAL A 1 189 ? -1.336 11.161 0.953 1.00 93.12 189 VAL A N 1
ATOM 1546 C CA . VAL A 1 189 ? -2.715 11.251 0.441 1.00 93.12 189 VAL A CA 1
ATOM 1547 C C . VAL A 1 189 ? -2.703 11.785 -0.988 1.00 93.12 189 VAL A C 1
ATOM 1549 O O . VAL A 1 189 ? -3.394 11.250 -1.846 1.00 93.12 189 VAL A O 1
ATOM 1552 N N . ILE A 1 190 ? -1.919 12.832 -1.254 1.00 93.62 190 ILE A N 1
ATOM 1553 C CA . ILE A 1 190 ? -1.811 13.436 -2.591 1.00 93.62 190 ILE A CA 1
ATOM 1554 C C . ILE A 1 190 ? -1.218 12.420 -3.569 1.00 93.62 190 ILE A C 1
ATOM 1556 O O . ILE A 1 190 ? -1.810 12.142 -4.609 1.00 93.62 190 ILE A O 1
ATOM 1560 N N . ARG A 1 191 ? -0.109 11.785 -3.180 1.00 94.50 191 ARG A N 1
ATOM 1561 C CA . ARG A 1 191 ? 0.557 10.738 -3.956 1.00 94.50 191 ARG A CA 1
ATOM 1562 C C . ARG A 1 191 ? -0.386 9.582 -4.275 1.00 94.50 191 ARG A C 1
ATOM 1564 O O . ARG A 1 191 ? -0.444 9.153 -5.419 1.00 94.50 191 ARG A O 1
ATOM 1571 N N . GLY A 1 192 ? -1.152 9.115 -3.289 1.00 94.00 192 GLY A N 1
ATOM 1572 C CA . GLY A 1 192 ? -2.133 8.054 -3.494 1.00 94.00 192 GLY A CA 1
ATOM 1573 C C . GLY A 1 192 ? -3.298 8.467 -4.396 1.00 94.00 192 GLY A C 1
ATOM 1574 O O . GLY A 1 192 ? -3.786 7.624 -5.132 1.00 94.00 192 GLY A O 1
ATOM 1575 N N . LYS A 1 193 ? -3.727 9.741 -4.389 1.00 93.81 193 LYS A N 1
ATOM 1576 C CA . LYS A 1 193 ? -4.742 10.250 -5.332 1.00 93.81 193 LYS A CA 1
ATOM 1577 C C . LYS A 1 193 ? -4.228 10.250 -6.768 1.00 93.81 193 LYS A C 1
ATOM 1579 O O . LYS A 1 193 ? -4.883 9.682 -7.631 1.00 93.81 193 LYS A O 1
ATOM 1584 N N . ILE A 1 194 ? -3.055 10.840 -6.998 1.00 94.75 194 ILE A N 1
ATOM 1585 C CA . ILE A 1 194 ? -2.425 10.901 -8.326 1.00 94.75 194 ILE A CA 1
ATOM 1586 C C . ILE A 1 194 ? -2.164 9.484 -8.846 1.00 94.75 194 ILE A C 1
ATOM 1588 O O . ILE A 1 194 ? -2.478 9.160 -9.985 1.00 94.75 194 ILE A O 1
ATOM 1592 N N . GLY A 1 195 ? -1.666 8.600 -7.982 1.00 93.38 195 GLY A N 1
ATOM 1593 C CA . GLY A 1 195 ? -1.356 7.225 -8.342 1.00 93.38 195 GLY A CA 1
ATOM 1594 C C . GLY A 1 195 ? -2.556 6.319 -8.623 1.00 93.38 195 GLY A C 1
ATOM 1595 O O . GLY A 1 195 ? -2.330 5.178 -9.015 1.00 93.38 195 GLY A O 1
ATOM 1596 N N . ARG A 1 196 ? -3.806 6.779 -8.450 1.00 92.56 196 ARG A N 1
ATOM 1597 C CA . ARG A 1 196 ? -4.994 6.056 -8.949 1.00 92.56 196 ARG A CA 1
ATOM 1598 C C . ARG A 1 196 ? -5.110 6.115 -10.471 1.00 92.56 196 ARG A C 1
ATOM 1600 O O . ARG A 1 196 ? -5.780 5.268 -11.048 1.00 92.56 196 ARG A O 1
ATOM 1607 N N . ILE A 1 197 ? -4.477 7.099 -11.108 1.00 92.00 197 ILE A N 1
ATOM 1608 C CA . ILE A 1 197 ? -4.495 7.259 -12.560 1.00 92.00 197 ILE A CA 1
ATOM 1609 C C . ILE A 1 197 ? -3.578 6.188 -13.161 1.00 92.00 197 ILE A C 1
ATOM 1611 O O . ILE A 1 197 ? -2.362 6.353 -13.212 1.00 92.00 197 ILE A O 1
ATOM 1615 N N . THR A 1 198 ? -4.154 5.068 -13.604 1.00 87.44 198 THR A N 1
ATOM 1616 C CA . THR A 1 198 ? -3.407 3.920 -14.149 1.00 87.44 198 THR A CA 1
ATOM 1617 C C . THR A 1 198 ? -2.482 4.312 -15.304 1.00 87.44 198 THR A C 1
ATOM 1619 O O . THR A 1 198 ? -1.330 3.876 -15.339 1.00 87.44 198 THR A O 1
ATOM 1622 N N . TRP A 1 199 ? -2.943 5.194 -16.197 1.00 89.75 199 TRP A N 1
ATOM 1623 C CA . TRP A 1 199 ? -2.173 5.653 -17.358 1.00 89.75 199 TRP A CA 1
ATOM 1624 C C . TRP A 1 199 ? -0.847 6.328 -16.980 1.00 89.75 199 TRP A C 1
ATOM 1626 O O . TRP A 1 199 ? 0.162 6.137 -17.654 1.00 89.75 199 TRP A O 1
ATOM 1636 N N . LEU A 1 200 ? -0.806 7.032 -15.843 1.00 93.94 200 LEU A N 1
ATOM 1637 C CA . LEU A 1 200 ? 0.413 7.674 -15.347 1.00 93.94 200 LEU A CA 1
ATOM 1638 C C . LEU A 1 200 ? 1.530 6.654 -15.088 1.00 93.94 200 LEU A C 1
ATOM 1640 O O . LEU A 1 200 ? 2.702 6.940 -15.331 1.00 93.94 200 LEU A O 1
ATOM 1644 N N . TRP A 1 201 ? 1.190 5.451 -14.623 1.00 94.06 201 TRP A N 1
ATOM 1645 C CA . TRP A 1 201 ? 2.179 4.395 -14.408 1.00 94.06 201 TRP A CA 1
ATOM 1646 C C . TRP A 1 201 ? 2.655 3.776 -15.713 1.00 94.06 201 TRP A C 1
ATOM 1648 O O . TRP A 1 201 ? 3.855 3.547 -15.849 1.00 94.06 201 TRP A O 1
ATOM 1658 N N . ILE A 1 202 ? 1.743 3.583 -16.668 1.00 90.75 202 ILE A N 1
ATOM 1659 C CA . ILE A 1 202 ? 2.060 3.066 -18.002 1.00 90.75 202 ILE A CA 1
ATOM 1660 C C . ILE A 1 202 ? 3.061 3.993 -18.691 1.00 90.75 202 ILE A C 1
ATOM 1662 O O . ILE A 1 202 ? 4.161 3.557 -19.021 1.00 90.75 202 ILE A O 1
ATOM 1666 N N . VAL A 1 203 ? 2.752 5.289 -18.787 1.00 94.12 203 VAL A N 1
ATOM 1667 C CA . VAL A 1 203 ? 3.654 6.298 -19.371 1.00 94.12 203 VAL A CA 1
ATOM 1668 C C . VAL A 1 203 ? 5.012 6.304 -18.667 1.00 94.12 203 VAL A C 1
ATOM 1670 O O . VAL A 1 203 ? 6.060 6.313 -19.309 1.00 94.12 203 VAL A O 1
ATOM 1673 N N . ARG A 1 204 ? 5.021 6.236 -17.331 1.00 94.62 204 ARG A N 1
ATOM 1674 C CA . ARG A 1 204 ? 6.262 6.225 -16.548 1.00 94.62 204 ARG A CA 1
ATOM 1675 C C . ARG A 1 204 ? 7.118 4.982 -16.801 1.00 94.62 204 ARG A C 1
ATOM 1677 O O . ARG A 1 204 ? 8.343 5.079 -16.737 1.00 94.62 204 ARG A O 1
ATOM 1684 N N . TRP A 1 205 ? 6.512 3.819 -17.033 1.00 94.44 205 TRP A N 1
ATOM 1685 C CA . TRP A 1 205 ? 7.244 2.608 -17.404 1.00 94.44 205 TRP A CA 1
ATOM 1686 C C . TRP A 1 205 ? 7.807 2.701 -18.817 1.00 94.44 205 TRP A C 1
ATOM 1688 O O . TRP A 1 205 ? 8.986 2.404 -18.988 1.00 94.44 205 TRP A O 1
ATOM 1698 N N . GLN A 1 206 ? 7.022 3.195 -19.779 1.00 95.19 206 GLN A N 1
ATOM 1699 C CA . GLN A 1 206 ? 7.484 3.398 -21.155 1.00 95.19 206 GLN A CA 1
ATOM 1700 C C . GLN A 1 206 ? 8.670 4.364 -21.207 1.00 95.19 206 GLN A C 1
ATOM 1702 O O . GLN A 1 206 ? 9.685 4.055 -21.821 1.00 95.19 206 GLN A O 1
ATOM 1707 N N . LEU A 1 207 ? 8.601 5.479 -20.473 1.00 96.38 207 LEU A N 1
ATOM 1708 C CA . LEU A 1 207 ? 9.707 6.432 -20.379 1.00 96.38 207 LEU A CA 1
ATOM 1709 C C . LEU A 1 207 ? 10.973 5.795 -19.784 1.00 96.38 207 LEU A C 1
ATOM 1711 O O . LEU A 1 207 ? 12.074 6.015 -20.276 1.00 96.38 207 LEU A O 1
ATOM 1715 N N . ARG A 1 208 ? 10.832 4.982 -18.729 1.00 95.31 208 ARG A N 1
ATOM 1716 C CA . ARG A 1 208 ? 11.967 4.270 -18.117 1.00 95.31 208 ARG A CA 1
ATOM 1717 C C . ARG A 1 208 ? 12.593 3.255 -19.064 1.00 95.31 208 ARG A C 1
ATOM 1719 O O . ARG A 1 208 ? 13.813 3.146 -19.089 1.00 95.31 208 ARG A O 1
ATOM 1726 N N . LEU A 1 209 ? 11.762 2.522 -19.800 1.00 96.31 209 LEU A N 1
ATOM 1727 C CA . LEU A 1 209 ? 12.214 1.557 -20.792 1.00 96.31 209 LEU A CA 1
ATOM 1728 C C . LEU A 1 209 ? 12.964 2.262 -21.925 1.00 96.31 209 LEU A C 1
ATOM 1730 O O . LEU A 1 209 ? 14.072 1.857 -22.252 1.00 96.31 209 LEU A O 1
ATOM 1734 N N . TYR A 1 210 ? 12.403 3.353 -22.450 1.00 97.38 210 TYR A N 1
ATOM 1735 C CA . TYR A 1 210 ? 13.039 4.176 -23.476 1.00 97.38 210 TYR A CA 1
ATOM 1736 C C . TYR A 1 210 ? 14.423 4.666 -23.033 1.00 97.38 210 TYR A C 1
ATOM 1738 O O . TYR A 1 210 ? 15.408 4.394 -23.709 1.00 97.38 210 TYR A O 1
ATOM 1746 N N . ILE A 1 211 ? 14.523 5.282 -21.848 1.00 97.50 211 ILE A N 1
ATOM 1747 C CA . ILE A 1 211 ? 15.804 5.752 -21.296 1.00 97.50 211 ILE A CA 1
ATOM 1748 C C . ILE A 1 211 ? 16.807 4.597 -21.156 1.00 97.50 211 ILE A C 1
ATOM 1750 O O . ILE A 1 211 ? 17.975 4.755 -21.501 1.00 97.50 211 ILE A O 1
ATOM 1754 N N . ALA A 1 212 ? 16.369 3.431 -20.667 1.00 96.69 212 ALA A N 1
ATOM 1755 C CA . ALA A 1 212 ? 17.241 2.268 -20.515 1.00 96.69 212 ALA A CA 1
ATOM 1756 C C . ALA A 1 212 ? 17.776 1.763 -21.866 1.00 96.69 212 ALA A C 1
ATOM 1758 O O . ALA A 1 212 ? 18.960 1.448 -21.966 1.00 96.69 212 ALA A O 1
ATOM 1759 N N . ILE A 1 213 ? 16.932 1.735 -22.902 1.00 96.88 213 ILE A N 1
ATOM 1760 C CA . ILE A 1 213 ? 17.328 1.366 -24.268 1.00 96.88 213 ILE A CA 1
ATOM 1761 C C . ILE A 1 213 ? 18.319 2.389 -24.833 1.00 96.88 213 ILE A C 1
ATOM 1763 O O . ILE A 1 213 ? 19.338 1.991 -25.388 1.00 96.88 213 ILE A O 1
ATOM 1767 N N . THR A 1 214 ? 18.075 3.691 -24.650 1.00 96.69 214 THR A N 1
ATOM 1768 C CA . THR A 1 214 ? 19.001 4.744 -25.098 1.00 96.69 214 THR A CA 1
ATOM 1769 C C . THR A 1 214 ? 20.372 4.608 -24.434 1.00 96.69 214 THR A C 1
ATOM 1771 O O . THR A 1 214 ? 21.387 4.637 -25.124 1.00 96.69 214 THR A O 1
ATOM 1774 N N . ILE A 1 215 ? 20.418 4.405 -23.111 1.00 96.38 215 ILE A N 1
ATOM 1775 C CA . ILE A 1 215 ? 21.678 4.206 -22.376 1.00 96.38 215 ILE A CA 1
ATOM 1776 C C . ILE A 1 215 ? 22.405 2.958 -22.885 1.00 96.38 215 ILE A C 1
ATOM 1778 O O . ILE A 1 215 ? 23.600 3.016 -23.159 1.00 96.38 215 ILE A O 1
ATOM 1782 N N . LEU A 1 216 ? 21.690 1.841 -23.052 1.00 95.88 216 LEU A N 1
ATOM 1783 C CA . LEU A 1 216 ? 22.274 0.606 -23.569 1.00 95.88 216 LEU A CA 1
ATOM 1784 C C . LEU A 1 216 ? 22.840 0.796 -24.984 1.00 95.88 216 LEU A C 1
ATOM 1786 O O . LEU A 1 216 ? 23.948 0.347 -25.257 1.00 95.88 216 LEU A O 1
ATOM 1790 N N . GLY A 1 217 ? 22.119 1.504 -25.857 1.00 94.62 217 GLY A N 1
ATOM 1791 C CA . GLY A 1 217 ? 22.573 1.819 -27.211 1.00 94.62 217 GLY A CA 1
ATOM 1792 C C . GLY A 1 217 ? 23.874 2.623 -27.229 1.00 94.62 217 GLY A C 1
ATOM 1793 O O . GLY A 1 217 ? 24.775 2.299 -28.000 1.00 94.62 217 GLY A O 1
ATOM 1794 N N . ILE A 1 218 ? 24.012 3.610 -26.337 1.00 94.38 218 ILE A N 1
ATOM 1795 C CA . ILE A 1 218 ? 25.249 4.395 -26.181 1.00 94.38 218 ILE A CA 1
ATOM 1796 C C . ILE A 1 218 ? 26.406 3.513 -25.688 1.00 94.38 218 ILE A C 1
ATOM 1798 O O . ILE A 1 218 ? 27.520 3.612 -26.194 1.00 94.38 218 ILE A O 1
ATOM 1802 N N . LEU A 1 219 ? 26.164 2.623 -24.721 1.00 93.25 219 LEU A N 1
ATOM 1803 C CA . LEU A 1 219 ? 27.204 1.722 -24.208 1.00 93.25 219 LEU A CA 1
ATOM 1804 C C . LEU A 1 219 ? 27.683 0.728 -25.278 1.00 93.25 219 LEU A C 1
ATOM 1806 O O . LEU A 1 219 ? 28.881 0.470 -25.402 1.00 93.25 219 LEU A O 1
ATOM 1810 N N . VAL A 1 220 ? 26.756 0.194 -26.078 1.00 92.44 220 VAL A N 1
ATOM 1811 C CA . VAL A 1 220 ? 27.078 -0.714 -27.186 1.00 92.44 220 VAL A CA 1
ATOM 1812 C C . VAL A 1 220 ? 27.847 0.019 -28.284 1.00 92.44 220 VAL A C 1
ATOM 1814 O O . VAL A 1 220 ? 28.849 -0.509 -28.764 1.00 92.44 220 VAL A O 1
ATOM 1817 N N . SER A 1 221 ? 27.440 1.239 -28.654 1.00 87.25 221 SER A N 1
ATOM 1818 C CA . SER A 1 221 ? 28.144 2.020 -29.677 1.00 87.25 221 SER A CA 1
ATOM 1819 C C . SER A 1 221 ? 29.555 2.410 -29.234 1.00 87.25 221 SER A C 1
ATOM 1821 O O . SER A 1 221 ? 30.486 2.309 -30.031 1.00 87.25 221 SER A O 1
ATOM 1823 N N . GLN A 1 222 ? 29.751 2.751 -27.955 1.00 82.00 222 GLN A N 1
ATOM 1824 C CA . GLN A 1 222 ? 31.080 2.971 -27.381 1.00 82.00 222 GLN A CA 1
ATOM 1825 C C . GLN A 1 222 ? 31.939 1.705 -27.439 1.00 82.00 222 GLN A C 1
ATOM 1827 O O . GLN A 1 222 ? 33.073 1.765 -27.906 1.00 82.00 222 GLN A O 1
ATOM 1832 N N . SER A 1 223 ? 31.414 0.549 -27.022 1.00 80.62 223 SER A N 1
ATOM 1833 C CA . SER A 1 223 ? 32.150 -0.723 -27.089 1.00 80.62 223 SER A CA 1
ATOM 1834 C C . SER A 1 223 ? 32.538 -1.089 -28.526 1.00 80.62 223 SER A C 1
ATOM 1836 O O . SER A 1 223 ? 33.677 -1.478 -28.793 1.00 80.62 223 SER A O 1
ATOM 1838 N N . TRP A 1 224 ? 31.616 -0.901 -29.470 1.00 82.19 224 TRP A N 1
ATOM 1839 C CA . TRP A 1 224 ? 31.858 -1.137 -30.888 1.00 82.19 224 TRP A CA 1
ATOM 1840 C C . TRP A 1 224 ? 32.933 -0.200 -31.453 1.00 82.19 224 TRP A C 1
ATOM 1842 O O . TRP A 1 224 ? 33.867 -0.664 -32.108 1.00 82.19 224 TRP A O 1
ATOM 1852 N N . PHE A 1 225 ? 32.865 1.092 -31.124 1.00 74.44 225 PHE A N 1
ATOM 1853 C CA . PHE A 1 225 ? 33.870 2.080 -31.511 1.00 74.44 225 PHE A CA 1
ATOM 1854 C C . PHE A 1 225 ? 35.265 1.728 -30.968 1.00 74.44 225 PHE A C 1
ATOM 1856 O O . PHE A 1 225 ? 36.241 1.743 -31.718 1.00 74.44 225 PHE A O 1
ATOM 1863 N N . GLN A 1 226 ? 35.365 1.307 -29.701 1.00 77.69 226 GLN A N 1
ATOM 1864 C CA . GLN A 1 226 ? 36.628 0.841 -29.111 1.00 77.69 226 GLN A CA 1
ATOM 1865 C C . GLN A 1 226 ? 37.196 -0.389 -29.837 1.00 77.69 226 GLN A C 1
ATOM 1867 O O . GLN A 1 226 ? 38.406 -0.492 -30.039 1.00 77.69 226 GLN A O 1
ATOM 1872 N N . ASN A 1 227 ? 36.339 -1.316 -30.270 1.00 82.00 227 ASN A N 1
ATOM 1873 C CA . ASN A 1 227 ? 36.767 -2.491 -31.030 1.00 82.00 227 ASN A CA 1
ATOM 1874 C C . ASN A 1 227 ? 37.282 -2.130 -32.432 1.00 82.00 227 ASN A C 1
ATOM 1876 O O . ASN A 1 227 ? 38.244 -2.742 -32.898 1.00 82.00 227 ASN A O 1
ATOM 1880 N N . ILE A 1 228 ? 36.687 -1.131 -33.092 1.00 78.38 228 ILE A N 1
ATOM 1881 C CA . ILE A 1 228 ? 37.184 -0.616 -34.376 1.00 78.38 228 ILE A CA 1
ATOM 1882 C C . ILE A 1 228 ? 38.550 0.034 -34.204 1.00 78.38 228 ILE A C 1
ATOM 1884 O O . ILE A 1 228 ? 39.468 -0.317 -34.942 1.00 78.38 228 ILE A O 1
ATOM 1888 N N . ILE A 1 229 ? 38.712 0.918 -33.214 1.00 73.69 229 ILE A N 1
ATOM 1889 C CA . ILE A 1 229 ? 40.007 1.555 -32.934 1.00 73.69 229 ILE A CA 1
ATOM 1890 C C . ILE A 1 229 ? 41.081 0.494 -32.699 1.00 73.69 229 ILE A C 1
ATOM 1892 O O . ILE A 1 229 ? 42.141 0.560 -33.310 1.00 73.69 229 ILE A O 1
ATOM 1896 N N . LYS A 1 230 ? 40.803 -0.531 -31.883 1.00 75.56 230 LYS A N 1
ATOM 1897 C CA . LYS A 1 230 ? 41.752 -1.630 -31.642 1.00 75.56 230 LYS A CA 1
ATOM 1898 C C . LYS A 1 230 ? 42.151 -2.360 -32.922 1.00 75.56 230 LYS A C 1
ATOM 1900 O O . LYS A 1 230 ? 43.332 -2.643 -33.102 1.00 75.56 230 LYS A O 1
ATOM 1905 N N . LYS A 1 231 ? 41.198 -2.641 -33.819 1.00 80.31 231 LYS A N 1
ATOM 1906 C CA . LYS A 1 231 ? 41.507 -3.235 -35.129 1.00 80.31 231 LYS A CA 1
ATOM 1907 C C . LYS A 1 231 ? 42.392 -2.304 -35.954 1.00 80.31 231 LYS A C 1
ATOM 1909 O O . LYS A 1 231 ? 43.424 -2.747 -36.438 1.00 80.31 231 LYS A O 1
ATOM 1914 N N . LEU A 1 232 ? 42.035 -1.025 -36.070 1.00 72.62 232 LEU A N 1
ATOM 1915 C CA . LEU A 1 232 ? 42.792 -0.042 -36.853 1.00 72.62 232 LEU A CA 1
ATOM 1916 C C . LEU A 1 232 ? 44.213 0.178 -36.309 1.00 72.62 232 LEU A C 1
ATOM 1918 O O . LEU A 1 232 ? 45.164 0.159 -37.085 1.00 72.62 232 LEU A O 1
ATOM 1922 N N . CYS A 1 233 ? 44.387 0.308 -34.992 1.00 71.88 233 CYS A N 1
ATOM 1923 C CA . CYS A 1 233 ? 45.708 0.394 -34.365 1.00 71.88 233 CYS A CA 1
ATOM 1924 C C . CYS A 1 233 ? 46.515 -0.904 -34.537 1.00 71.88 233 CYS A C 1
ATOM 1926 O O . CYS A 1 233 ? 47.717 -0.838 -34.778 1.00 71.88 233 CYS A O 1
ATOM 1928 N N . GLY A 1 234 ? 45.870 -2.075 -34.465 1.00 69.50 234 GLY A N 1
ATOM 1929 C CA . GLY A 1 234 ? 46.512 -3.363 -34.745 1.00 69.50 234 GLY A CA 1
ATOM 1930 C C . GLY A 1 234 ? 47.008 -3.480 -36.190 1.00 69.50 234 GLY A C 1
ATOM 1931 O O . GLY A 1 234 ? 48.137 -3.912 -36.415 1.00 69.50 234 GLY A O 1
ATOM 1932 N N . TYR A 1 235 ? 46.212 -3.024 -37.164 1.00 61.12 235 TYR A N 1
ATOM 1933 C CA . TYR A 1 235 ? 46.627 -2.941 -38.569 1.00 61.12 235 TYR A CA 1
ATOM 1934 C C . TYR A 1 235 ? 47.761 -1.929 -38.778 1.00 61.12 235 TYR A C 1
ATOM 1936 O O . TYR A 1 235 ? 48.710 -2.230 -39.496 1.00 61.12 235 TYR A O 1
ATOM 1944 N N . GLY A 1 236 ? 47.710 -0.764 -38.124 1.00 59.19 236 GLY A N 1
ATOM 1945 C CA . GLY A 1 236 ? 48.772 0.244 -38.192 1.00 59.19 236 GLY A CA 1
ATOM 1946 C C . GLY A 1 236 ? 50.110 -0.247 -37.629 1.00 59.19 236 GLY A C 1
ATOM 1947 O O . GLY A 1 236 ? 51.153 -0.008 -38.234 1.00 59.19 236 GLY A O 1
ATOM 1948 N N . LEU A 1 237 ? 50.088 -0.997 -36.521 1.00 57.19 237 LEU A N 1
ATOM 1949 C CA . LEU A 1 237 ? 51.289 -1.594 -35.930 1.00 57.19 237 LEU A CA 1
ATOM 1950 C C . LEU A 1 237 ? 51.891 -2.684 -36.831 1.00 57.19 237 LEU A C 1
ATOM 1952 O O . LEU A 1 237 ? 53.106 -2.730 -36.995 1.00 57.19 237 LEU A O 1
ATOM 1956 N N . HIS A 1 238 ? 51.051 -3.514 -37.459 1.00 57.12 238 HIS A N 1
ATOM 1957 C CA . HIS A 1 238 ? 51.496 -4.497 -38.452 1.00 57.12 238 HIS A CA 1
ATOM 1958 C C . HIS A 1 238 ? 52.082 -3.842 -39.708 1.00 57.12 238 HIS A C 1
ATOM 1960 O O . HIS A 1 238 ? 53.063 -4.340 -40.242 1.00 57.12 238 HIS A O 1
ATOM 1966 N N . LEU A 1 239 ? 51.520 -2.724 -40.175 1.00 52.88 239 LEU A N 1
ATOM 1967 C CA . LEU A 1 239 ? 52.048 -2.002 -41.334 1.00 52.88 239 LEU A CA 1
ATOM 1968 C C . LEU A 1 239 ? 53.400 -1.344 -41.019 1.00 52.88 239 LEU A C 1
ATOM 1970 O O . LEU A 1 239 ? 54.292 -1.356 -41.858 1.00 52.88 239 LEU A O 1
ATOM 1974 N N . TYR A 1 240 ? 53.573 -0.816 -39.803 1.00 53.09 240 TYR A N 1
ATOM 1975 C CA . TYR A 1 240 ? 54.833 -0.223 -39.350 1.00 53.09 240 TYR A CA 1
ATOM 1976 C C . TYR A 1 240 ? 55.946 -1.264 -39.188 1.00 53.09 240 TYR A C 1
ATOM 1978 O O . TYR A 1 240 ? 57.074 -1.016 -39.601 1.00 53.09 240 TYR A O 1
ATOM 1986 N N 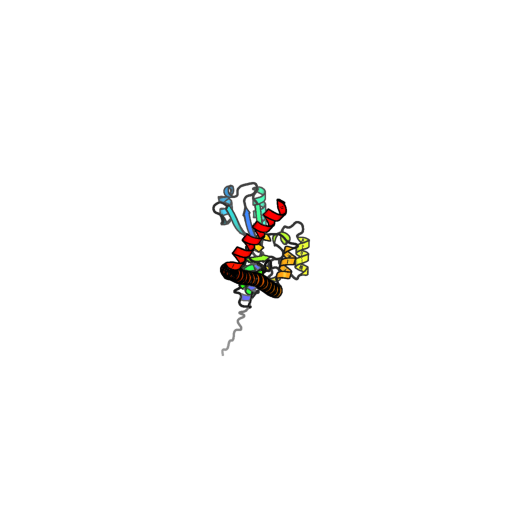. THR A 1 241 ? 55.651 -2.448 -38.640 1.00 56.22 241 THR A N 1
ATOM 1987 C CA . THR A 1 241 ? 56.641 -3.535 -38.569 1.00 56.22 241 THR A CA 1
ATOM 1988 C C . THR A 1 241 ? 56.964 -4.100 -39.949 1.00 56.22 241 THR A C 1
ATOM 1990 O O . THR A 1 241 ? 58.124 -4.398 -40.209 1.00 56.22 241 THR A O 1
ATOM 1993 N N . TRP A 1 242 ? 55.987 -4.177 -40.858 1.00 52.59 242 TRP A N 1
ATOM 1994 C CA . TRP A 1 242 ? 56.211 -4.616 -42.239 1.00 52.59 242 TRP A CA 1
ATOM 1995 C C . TRP A 1 242 ? 57.046 -3.603 -43.040 1.00 52.59 242 TRP A C 1
ATOM 1997 O O . TRP A 1 242 ? 58.020 -3.983 -43.680 1.00 52.59 242 TRP A O 1
ATOM 2007 N N . LEU A 1 243 ? 56.743 -2.303 -42.941 1.00 51.47 243 LEU A N 1
ATOM 2008 C CA . LEU A 1 243 ? 57.522 -1.234 -43.583 1.00 51.47 243 LEU A CA 1
ATOM 2009 C C . LEU A 1 243 ? 58.905 -1.045 -42.939 1.00 51.47 243 LEU A C 1
ATOM 2011 O O . LEU A 1 243 ? 59.874 -0.787 -43.646 1.00 51.47 243 LEU A O 1
ATOM 2015 N N . GLY A 1 244 ? 59.025 -1.226 -41.621 1.00 53.44 244 GLY A N 1
ATOM 2016 C CA . GLY A 1 244 ? 60.300 -1.194 -40.899 1.00 53.44 244 GLY A CA 1
ATOM 2017 C C . GLY A 1 244 ? 61.225 -2.368 -41.237 1.00 53.44 244 GLY A C 1
ATOM 2018 O O . GLY A 1 244 ? 62.442 -2.210 -41.207 1.00 53.44 244 GLY A O 1
ATOM 2019 N N . TYR A 1 245 ? 60.663 -3.522 -41.616 1.00 54.03 245 TYR A N 1
ATOM 2020 C CA . TYR A 1 245 ? 61.423 -4.686 -42.090 1.00 54.03 245 TYR A CA 1
ATOM 2021 C C . TYR A 1 245 ? 61.905 -4.531 -43.543 1.00 54.03 245 TYR A C 1
ATOM 2023 O O . TYR A 1 245 ? 62.884 -5.153 -43.943 1.00 54.03 245 TYR A O 1
ATOM 2031 N N . TYR A 1 246 ? 61.245 -3.667 -44.319 1.00 51.75 246 TYR A N 1
ATOM 2032 C CA . TYR A 1 246 ? 61.593 -3.335 -45.702 1.00 51.75 246 TYR A CA 1
ATOM 2033 C C . TYR A 1 246 ? 62.394 -2.034 -45.839 1.00 51.75 246 TYR A C 1
ATOM 2035 O O . TYR A 1 246 ? 62.493 -1.507 -46.946 1.00 51.75 246 TYR A O 1
ATOM 2043 N N . ILE A 1 247 ? 62.998 -1.512 -44.761 1.00 54.22 247 ILE A N 1
ATOM 2044 C CA . ILE A 1 247 ? 64.029 -0.475 -44.902 1.00 54.22 247 ILE A CA 1
ATOM 2045 C C . ILE A 1 247 ? 65.211 -1.137 -45.617 1.00 54.22 247 ILE A C 1
ATOM 2047 O O . ILE A 1 247 ? 65.858 -2.008 -45.031 1.00 54.22 247 ILE A O 1
ATOM 2051 N N . PRO A 1 248 ? 65.503 -0.781 -46.878 1.00 59.50 248 PRO A N 1
ATOM 2052 C CA . PRO A 1 248 ? 66.575 -1.426 -47.612 1.00 59.50 248 PRO A CA 1
ATOM 2053 C C . PRO A 1 248 ? 67.909 -1.197 -46.896 1.00 59.50 248 PRO A C 1
ATOM 2055 O O . PRO A 1 248 ? 68.169 -0.089 -46.426 1.00 59.50 248 PRO A O 1
ATOM 2058 N N . ILE A 1 249 ? 68.770 -2.216 -46.850 1.00 60.66 249 ILE A N 1
ATOM 2059 C CA . ILE A 1 249 ? 70.081 -2.183 -46.167 1.00 60.66 249 ILE A CA 1
ATOM 2060 C C . ILE A 1 249 ? 70.902 -0.933 -46.550 1.00 60.66 249 ILE A C 1
ATOM 2062 O O . ILE A 1 249 ? 71.564 -0.337 -45.704 1.00 60.66 249 ILE A O 1
ATOM 2066 N N . TRP A 1 250 ? 70.777 -0.451 -47.791 1.00 59.59 250 TRP A N 1
ATOM 2067 C CA . TRP A 1 250 ? 71.459 0.761 -48.256 1.00 59.59 250 TRP A CA 1
ATOM 2068 C C . TRP A 1 250 ? 71.021 2.051 -47.532 1.00 59.59 250 TRP A C 1
ATOM 2070 O O . TRP A 1 250 ? 71.842 2.947 -47.354 1.00 59.59 250 TRP A O 1
ATOM 2080 N N . ILE A 1 251 ? 69.775 2.155 -47.048 1.00 62.09 251 ILE A N 1
ATOM 2081 C CA . ILE A 1 251 ? 69.323 3.297 -46.228 1.00 62.09 251 ILE A CA 1
ATOM 2082 C C . ILE A 1 251 ? 69.969 3.253 -44.837 1.00 62.09 251 ILE A C 1
ATOM 2084 O O . ILE A 1 251 ? 70.352 4.296 -44.302 1.00 62.09 251 ILE A O 1
ATOM 2088 N N . GLN A 1 252 ? 70.143 2.056 -44.264 1.00 59.78 252 GLN A N 1
ATOM 2089 C CA . GLN A 1 252 ? 70.854 1.891 -42.992 1.00 59.78 252 GLN A CA 1
ATOM 2090 C C . GLN A 1 252 ? 72.332 2.284 -43.134 1.00 59.78 252 GLN A C 1
ATOM 2092 O O . GLN A 1 252 ? 72.860 2.998 -42.283 1.00 59.78 252 GLN A O 1
ATOM 2097 N N . GLU A 1 253 ? 72.980 1.931 -44.248 1.00 64.75 253 GLU A N 1
ATOM 2098 C CA . GLU A 1 253 ? 74.359 2.357 -44.522 1.00 64.75 253 GLU A CA 1
ATOM 2099 C C . GLU A 1 253 ? 74.507 3.874 -44.702 1.00 64.75 253 GLU A C 1
ATOM 2101 O O . GLU A 1 253 ? 75.479 4.458 -44.221 1.00 64.75 253 GLU A O 1
ATOM 2106 N N . ILE A 1 254 ? 73.554 4.538 -45.367 1.00 67.06 254 ILE A N 1
ATOM 2107 C CA . ILE A 1 254 ? 73.570 6.000 -45.540 1.00 67.06 254 ILE A CA 1
ATOM 2108 C C . ILE A 1 254 ? 73.418 6.708 -44.187 1.00 67.06 254 ILE A C 1
ATOM 2110 O O . ILE A 1 254 ? 74.146 7.659 -43.910 1.00 67.06 254 ILE A O 1
ATOM 2114 N N . SER A 1 255 ? 72.526 6.224 -43.319 1.00 65.25 255 SER A N 1
ATOM 2115 C CA . SER A 1 255 ? 72.338 6.755 -41.963 1.00 65.25 255 SER A CA 1
ATOM 2116 C C . SER A 1 255 ? 73.620 6.680 -41.120 1.00 65.25 255 SER A C 1
ATOM 2118 O O . SER A 1 255 ? 73.974 7.653 -40.444 1.00 65.25 255 SER A O 1
ATOM 2120 N N . VAL A 1 256 ? 74.347 5.561 -41.195 1.00 68.00 256 VAL A N 1
ATOM 2121 C CA . VAL A 1 256 ? 75.627 5.378 -40.494 1.00 68.00 256 VAL A CA 1
ATOM 2122 C C . VAL A 1 256 ? 76.716 6.277 -41.089 1.00 68.00 256 VAL A C 1
ATOM 2124 O O . VAL A 1 256 ? 77.447 6.937 -40.356 1.00 68.00 256 VAL A O 1
ATOM 2127 N N . LYS A 1 257 ? 76.798 6.389 -42.421 1.00 74.06 257 LYS A N 1
ATOM 2128 C CA . LYS A 1 257 ? 77.776 7.276 -43.076 1.00 74.06 257 LYS A CA 1
ATOM 2129 C C . LYS A 1 257 ? 77.533 8.752 -42.754 1.00 74.06 257 LYS A C 1
ATOM 2131 O O . LYS A 1 257 ? 78.494 9.478 -42.516 1.00 74.06 257 LYS A O 1
ATOM 2136 N N . ILE A 1 258 ? 76.272 9.188 -42.690 1.00 69.50 258 ILE A N 1
ATOM 2137 C CA . ILE A 1 258 ? 75.915 10.563 -42.310 1.00 69.50 258 ILE A CA 1
ATOM 2138 C C . ILE A 1 258 ? 76.309 10.845 -40.856 1.00 69.50 258 ILE A C 1
ATOM 2140 O O . ILE A 1 258 ? 76.893 11.887 -40.581 1.00 69.50 258 ILE A O 1
ATOM 2144 N N . SER A 1 259 ? 76.055 9.917 -39.931 1.00 67.88 259 SER A N 1
ATOM 2145 C CA . SER A 1 259 ? 76.404 10.107 -38.515 1.00 67.88 259 SER A CA 1
ATOM 2146 C C . SER A 1 259 ? 77.919 10.147 -38.270 1.00 67.88 259 SER A C 1
ATOM 2148 O O . SER A 1 259 ? 78.380 10.966 -37.473 1.00 67.88 259 SER A O 1
ATOM 2150 N N . VAL A 1 260 ? 78.703 9.358 -39.011 1.00 71.12 260 VAL A N 1
ATOM 2151 C CA . VAL A 1 260 ? 80.177 9.419 -38.979 1.00 71.12 260 VAL A CA 1
ATOM 2152 C C . VAL A 1 260 ? 80.702 10.730 -39.580 1.00 71.12 260 VAL A C 1
ATOM 2154 O O . VAL A 1 260 ? 81.562 11.379 -38.985 1.00 71.12 260 VAL A O 1
ATOM 2157 N N . LEU A 1 261 ? 80.154 11.182 -40.714 1.00 65.19 261 LEU A N 1
ATOM 2158 C CA . LEU A 1 261 ? 80.502 12.484 -41.306 1.00 65.19 261 LEU A CA 1
ATOM 2159 C C . LEU A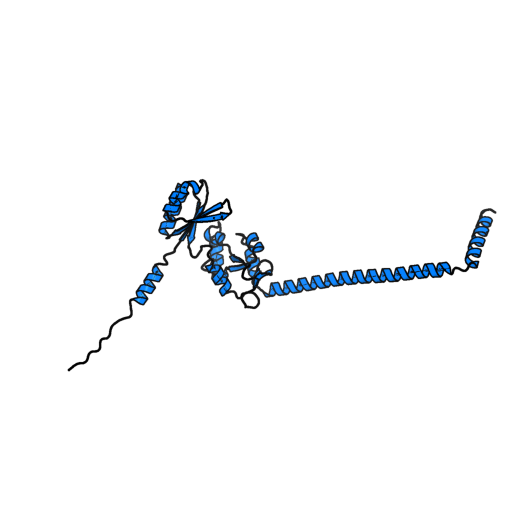 1 261 ? 80.193 13.650 -40.356 1.00 65.19 261 LEU A C 1
ATOM 2161 O O . LEU A 1 261 ? 80.988 14.578 -40.237 1.00 65.19 261 LEU A O 1
ATOM 2165 N N . GLN A 1 262 ? 79.075 13.584 -39.635 1.00 65.00 262 GLN A N 1
ATOM 2166 C CA . GLN A 1 262 ? 78.676 14.616 -38.680 1.00 65.00 262 GLN A CA 1
ATOM 2167 C C . GLN A 1 262 ? 79.597 14.670 -37.451 1.00 65.00 262 GLN A C 1
ATOM 2169 O O . GLN A 1 262 ? 79.840 15.750 -36.916 1.00 65.00 262 GLN A O 1
ATOM 2174 N N . GLN A 1 263 ? 80.151 13.532 -37.021 1.00 66.94 263 GLN A N 1
ATOM 2175 C CA . GLN A 1 263 ? 81.184 13.497 -35.980 1.00 66.94 263 GLN A CA 1
ATOM 2176 C C . GLN A 1 263 ? 82.498 14.131 -36.442 1.00 66.94 263 GLN A C 1
ATOM 2178 O O . GLN A 1 263 ? 83.107 14.863 -35.668 1.00 66.94 263 GLN A O 1
ATOM 2183 N N . HIS A 1 264 ? 82.910 13.908 -37.691 1.00 65.44 264 HIS A N 1
ATOM 2184 C CA . HIS A 1 264 ? 84.124 14.525 -38.231 1.00 65.44 264 HIS A CA 1
ATOM 2185 C C . HIS A 1 264 ? 83.987 16.039 -38.443 1.00 65.44 264 HIS A C 1
ATOM 2187 O O . HIS A 1 264 ? 84.940 16.762 -38.184 1.00 65.44 264 HIS A O 1
ATOM 2193 N N . ILE A 1 265 ? 82.808 16.528 -38.845 1.00 66.06 265 ILE A N 1
ATOM 2194 C CA . ILE A 1 265 ? 82.537 17.971 -38.988 1.00 66.06 265 ILE A CA 1
ATOM 2195 C C . ILE A 1 265 ? 82.508 18.688 -37.628 1.00 66.06 265 ILE A C 1
ATOM 2197 O O . ILE A 1 265 ? 82.888 19.845 -37.545 1.00 66.06 265 ILE A O 1
ATOM 2201 N N . ASN A 1 266 ? 82.079 18.017 -36.556 1.00 58.88 266 ASN A N 1
ATOM 2202 C CA . ASN A 1 266 ? 82.019 18.615 -35.216 1.00 58.88 266 ASN A CA 1
ATOM 2203 C C . ASN A 1 266 ? 83.358 18.574 -34.448 1.00 58.88 266 ASN A C 1
ATOM 2205 O O . ASN A 1 266 ? 83.426 19.090 -33.333 1.00 58.88 266 ASN A O 1
ATOM 2209 N N . LEU A 1 267 ? 84.393 17.928 -34.997 1.00 55.88 267 LEU A N 1
ATOM 2210 C CA . LEU A 1 267 ? 85.708 17.748 -34.364 1.00 55.88 267 LEU A CA 1
ATOM 2211 C C . LEU A 1 267 ? 86.867 18.408 -35.139 1.00 55.88 267 LEU A C 1
ATOM 2213 O O . LEU A 1 267 ? 88.015 18.269 -34.715 1.00 55.88 267 LEU A O 1
ATOM 2217 N N . GLY A 1 268 ? 86.588 19.100 -36.248 1.00 49.88 268 GLY A N 1
ATOM 2218 C CA . GLY A 1 268 ? 87.545 19.919 -37.005 1.00 49.88 268 GLY A CA 1
ATOM 2219 C C . GLY A 1 268 ? 87.160 21.389 -36.965 1.00 49.88 268 GLY A C 1
ATOM 2220 O O . GLY A 1 268 ? 88.090 22.222 -36.974 1.00 49.88 268 GLY A O 1
#

Secondary structure (DSSP, 8-state):
-----------SHHHHHHHHHHHS-S--EEEEEE-SSS-GGGGHHHHHHTTPEEEEEETTEEEEEEEE-HHHHHHHHHHHHHHT-EEEEEEGGGSS-THHHHHHHHH---BTTSSSEEE-TTT--EEETTT-EEEESS-HHHHHT-TTHHHHHHHHHHTT-SSTTSGGGEEEE-HHHHHHHTT--THHHHHHHHTT-HHHHHHHHHHHHHHHHHHHHHHHHHHHHHHHHHHHHHHHHHHHHHHHHTS-HHHHHHHHHHHHHHHHHT--

Radius of gyration: 40.2 Å; chains: 1; bounding box: 164×47×85 Å

Foldseek 3Di:
DDDDDDDDPDDDPVVVVVVVVVVVVQQWKKKKKQDAVHHCVVCVVVLVVVVWDWADPDPPDTITMDTDHPVVLVVVCVVCVVVRIDMDMDGPVPPPDCPLVVVLLVPDCAPPSPSQWHQALQPRDIDGNVQKDKAFLQDPCCCPPNPPNVVVCVVCVVVVHNDSSDNVRIDTHGPVVRVVCPNPHDPSSVSSVVSVPNVVSVVVVVVVVVVVVVVVVVVVVVVVVVVVVVVVVVVVVVVCVVVVVPPPVVNVVVVVVVVVVVVVVVVD